Protein AF-A0A7W1PBA9-F1 (afdb_monomer_lite)

Secondary structure (DSSP, 8-state):
--HHHHHHHHHHHHHHHHHHTT-B--TTTTT-BB-SSPEEHHHHHHHH-TTTGGG--GGGG--EEEEEEE-TTS-EEEEEEEE-TTSEEEEEEE-SS-EEEEEEEEES--HHHHHHHHHHHHHTTTGGGT----SSPPSEEEE----HHHHHHHHHHHHHHHTTHHHHHHHHHHHT-PPP--STTHHHHHHHHHHHHHHT-

pLDDT: mean 90.2, std 9.42, range [50.62, 97.88]

Structure (mmCIF, N/CA/C/O backbone):
data_AF-A0A7W1PBA9-F1
#
_entry.id   AF-A0A7W1PBA9-F1
#
loop_
_atom_site.group_PDB
_atom_site.id
_atom_site.type_symbol
_atom_site.label_atom_id
_atom_site.label_alt_id
_atom_site.label_comp_id
_atom_site.label_asym_id
_atom_site.label_entity_id
_atom_site.label_seq_id
_atom_site.pdbx_PDB_ins_code
_atom_site.Cartn_x
_atom_site.Cartn_y
_atom_site.Cartn_z
_atom_site.occupancy
_atom_site.B_iso_or_equiv
_atom_site.auth_seq_id
_atom_site.auth_comp_id
_atom_site.auth_asym_id
_atom_site.auth_atom_id
_atom_site.pdbx_PDB_model_num
ATOM 1 N N . MET A 1 1 ? 11.275 -21.180 -14.148 1.00 68.50 1 MET A N 1
ATOM 2 C CA . MET A 1 1 ? 11.106 -19.950 -14.963 1.00 68.50 1 MET A CA 1
ATOM 3 C C . MET A 1 1 ? 12.024 -19.998 -16.186 1.00 68.50 1 MET A C 1
ATOM 5 O O . MET A 1 1 ? 13.230 -20.186 -16.003 1.00 68.50 1 MET A O 1
ATOM 9 N N . SER A 1 2 ? 11.469 -19.872 -17.399 1.00 88.31 2 SER A N 1
ATOM 10 C CA . SER A 1 2 ? 12.215 -19.897 -18.673 1.00 88.31 2 SER A CA 1
ATOM 11 C C . SER A 1 2 ? 13.080 -18.643 -18.865 1.00 88.31 2 SER A C 1
ATOM 13 O O . SER A 1 2 ? 12.880 -17.640 -18.180 1.00 88.31 2 SER A O 1
ATOM 15 N N . PHE A 1 3 ? 14.041 -18.688 -19.793 1.00 88.69 3 PHE A N 1
ATOM 16 C CA . PHE A 1 3 ? 14.873 -17.525 -20.133 1.00 88.69 3 PHE A CA 1
ATOM 17 C C . PHE A 1 3 ? 14.028 -16.347 -20.643 1.00 88.69 3 PHE A C 1
ATOM 19 O O . PHE A 1 3 ? 14.169 -15.236 -20.140 1.00 88.69 3 PHE A O 1
ATOM 26 N N . ALA A 1 4 ? 13.081 -16.614 -21.548 1.00 88.00 4 ALA A N 1
ATOM 27 C CA . ALA A 1 4 ? 12.163 -15.603 -22.071 1.00 88.00 4 ALA A CA 1
ATOM 28 C C . ALA A 1 4 ? 11.330 -14.940 -20.959 1.00 88.00 4 ALA A C 1
ATOM 30 O O . ALA A 1 4 ? 11.230 -13.718 -20.913 1.00 88.00 4 ALA A O 1
ATOM 31 N N . ALA A 1 5 ? 10.817 -15.723 -20.000 1.00 89.44 5 ALA A N 1
ATOM 32 C CA . ALA A 1 5 ? 10.070 -15.184 -18.862 1.00 89.44 5 ALA A CA 1
ATOM 33 C C . ALA A 1 5 ? 10.944 -14.304 -17.948 1.00 89.44 5 ALA A C 1
ATOM 35 O O . ALA A 1 5 ? 10.501 -13.248 -17.500 1.00 89.44 5 ALA A O 1
ATOM 36 N N . ARG A 1 6 ? 12.207 -14.692 -17.708 1.00 91.69 6 ARG A N 1
ATOM 37 C CA . ARG A 1 6 ? 13.160 -13.862 -16.946 1.00 91.69 6 ARG A CA 1
ATOM 38 C C . ARG A 1 6 ? 13.471 -12.553 -17.667 1.00 91.69 6 ARG A C 1
ATOM 40 O O . ARG A 1 6 ? 13.519 -11.509 -17.026 1.00 91.69 6 ARG A O 1
ATOM 47 N N . GLN A 1 7 ? 13.665 -12.601 -18.984 1.00 93.69 7 GLN A N 1
ATOM 48 C CA . GLN A 1 7 ? 13.949 -11.416 -19.791 1.00 93.69 7 GLN A CA 1
ATOM 49 C C . GLN A 1 7 ? 12.749 -10.462 -19.838 1.00 93.69 7 GLN A C 1
ATOM 51 O O . GLN A 1 7 ? 12.928 -9.257 -19.679 1.00 93.69 7 GLN A O 1
ATOM 56 N N . ALA A 1 8 ? 11.532 -10.992 -19.992 1.00 95.12 8 ALA A N 1
ATOM 57 C CA . ALA A 1 8 ? 10.299 -10.212 -19.926 1.00 95.12 8 ALA A CA 1
ATOM 58 C C . ALA A 1 8 ? 10.156 -9.512 -18.567 1.00 95.12 8 ALA A C 1
ATOM 60 O O . ALA A 1 8 ? 9.986 -8.295 -18.513 1.00 95.12 8 ALA A O 1
ATOM 61 N N . ARG A 1 9 ? 10.343 -10.261 -17.471 1.00 96.00 9 ARG A N 1
ATOM 62 C CA . ARG A 1 9 ? 10.337 -9.715 -16.108 1.00 96.00 9 ARG A CA 1
ATOM 63 C C . ARG A 1 9 ? 11.347 -8.578 -15.948 1.00 96.00 9 ARG A C 1
ATOM 65 O O . ARG A 1 9 ? 10.993 -7.513 -15.453 1.00 96.00 9 ARG A O 1
ATOM 72 N N . LEU A 1 10 ? 12.590 -8.791 -16.385 1.00 95.81 10 LEU A N 1
ATOM 73 C CA . LEU A 1 10 ? 13.649 -7.791 -16.265 1.00 95.81 10 LEU A CA 1
ATOM 74 C C . LEU A 1 10 ? 13.306 -6.508 -17.030 1.00 95.81 10 LEU A C 1
ATOM 76 O O . LEU A 1 10 ? 13.484 -5.428 -16.482 1.00 95.81 10 LEU A O 1
ATOM 80 N N . ARG A 1 11 ? 12.758 -6.611 -18.248 1.00 97.31 11 ARG A N 1
ATOM 81 C CA . ARG A 1 11 ? 12.325 -5.444 -19.038 1.00 97.31 11 ARG A CA 1
ATOM 82 C C . ARG A 1 11 ? 11.272 -4.614 -18.306 1.00 97.31 11 ARG A C 1
ATOM 84 O O . ARG A 1 11 ? 11.429 -3.400 -18.218 1.00 97.31 11 ARG A O 1
ATOM 91 N N . VAL A 1 12 ? 10.246 -5.264 -17.753 1.00 97.62 12 VAL A N 1
ATOM 92 C CA . VAL A 1 12 ? 9.194 -4.585 -16.977 1.00 97.62 12 VAL A CA 1
ATOM 93 C C . VAL A 1 12 ? 9.792 -3.888 -15.754 1.00 97.62 12 VAL A C 1
ATOM 95 O O . VAL A 1 12 ? 9.533 -2.710 -15.526 1.00 97.62 12 VAL A O 1
ATOM 98 N N . MET A 1 13 ? 10.657 -4.575 -15.002 1.00 97.00 13 MET A N 1
ATOM 99 C CA . MET A 1 13 ? 11.297 -4.004 -13.812 1.00 97.00 13 MET A CA 1
ATOM 100 C C . MET A 1 13 ? 12.245 -2.843 -14.151 1.00 97.00 13 MET A C 1
ATOM 102 O O . MET A 1 13 ? 12.271 -1.845 -13.438 1.00 97.00 13 MET A O 1
ATOM 106 N N . THR A 1 14 ? 13.004 -2.928 -15.246 1.00 96.56 14 THR A N 1
ATOM 107 C CA . THR A 1 14 ? 13.863 -1.828 -15.711 1.00 96.56 14 THR A CA 1
ATOM 108 C C . THR A 1 14 ? 13.039 -0.609 -16.119 1.00 96.56 14 THR A C 1
ATOM 110 O O . THR A 1 14 ? 13.418 0.516 -15.787 1.00 96.56 14 THR A O 1
ATOM 113 N N . LEU A 1 15 ? 11.898 -0.809 -16.787 1.00 97.62 15 LEU A N 1
ATOM 114 C CA . LEU A 1 15 ? 11.000 0.294 -17.113 1.00 97.62 15 LEU A CA 1
ATOM 115 C C . LEU A 1 15 ? 10.423 0.921 -15.837 1.00 97.62 15 LEU A C 1
ATOM 117 O O . LEU A 1 15 ? 10.536 2.134 -15.660 1.00 97.62 15 LEU A O 1
ATOM 121 N N . ALA A 1 16 ? 9.901 0.109 -14.914 1.00 97.25 16 ALA A N 1
ATOM 122 C CA . ALA A 1 16 ? 9.397 0.571 -13.619 1.00 97.25 16 ALA A CA 1
ATOM 123 C C . ALA A 1 16 ? 10.452 1.377 -12.841 1.00 97.25 16 ALA A C 1
ATOM 125 O O . ALA A 1 16 ? 10.138 2.420 -12.272 1.00 97.25 16 ALA A O 1
ATOM 126 N N . GLU A 1 17 ? 11.722 0.966 -12.882 1.00 95.56 17 GLU A N 1
ATOM 127 C CA . GLU A 1 17 ? 12.820 1.716 -12.266 1.00 95.56 17 GLU A CA 1
ATOM 128 C C . GLU A 1 17 ? 12.998 3.117 -12.868 1.00 95.56 17 GLU A C 1
ATOM 130 O O . GLU A 1 17 ? 13.243 4.084 -12.143 1.00 95.56 17 GLU A O 1
ATOM 135 N N . SER A 1 18 ? 12.856 3.257 -14.187 1.00 95.81 18 SER A N 1
ATOM 136 C CA . SER A 1 18 ? 12.967 4.561 -14.850 1.00 95.81 18 SER A CA 1
ATOM 137 C C . SER A 1 18 ? 11.843 5.526 -14.441 1.00 95.81 18 SER A C 1
ATOM 139 O O . SER A 1 18 ? 12.060 6.737 -14.344 1.00 95.81 18 SER A O 1
ATOM 141 N N . TYR A 1 19 ? 10.648 5.002 -14.147 1.00 96.31 19 TYR A N 1
ATOM 142 C CA . TYR A 1 19 ? 9.546 5.767 -13.561 1.00 96.31 19 TYR A CA 1
ATOM 143 C C . TYR A 1 19 ? 9.811 6.100 -12.093 1.00 96.31 19 TYR A C 1
ATOM 145 O O . TYR A 1 19 ? 9.726 7.268 -11.722 1.00 96.31 19 TYR A O 1
ATOM 153 N N . ALA A 1 20 ? 10.223 5.123 -11.285 1.00 94.56 20 ALA A N 1
ATOM 154 C CA . ALA A 1 20 ? 10.460 5.305 -9.853 1.00 94.56 20 ALA A CA 1
ATOM 155 C C . ALA A 1 20 ? 11.507 6.386 -9.539 1.00 94.56 20 ALA A C 1
ATOM 157 O O . ALA A 1 20 ? 11.380 7.131 -8.572 1.00 94.56 20 ALA A O 1
ATOM 158 N N . ARG A 1 21 ? 12.518 6.553 -10.401 1.00 91.25 21 ARG A N 1
ATOM 159 C CA . ARG A 1 21 ? 13.521 7.629 -10.277 1.00 91.25 21 ARG A CA 1
ATOM 160 C C . ARG A 1 21 ? 12.946 9.042 -10.415 1.00 91.25 21 ARG A C 1
ATOM 162 O O . ARG A 1 21 ? 13.611 9.993 -10.014 1.00 91.25 21 ARG A O 1
ATOM 169 N N . ARG A 1 22 ? 11.751 9.183 -10.991 1.00 93.56 22 ARG A N 1
ATOM 170 C CA . ARG A 1 22 ? 11.037 10.459 -11.154 1.00 93.56 22 ARG A CA 1
ATOM 171 C C . ARG A 1 22 ? 10.062 10.741 -10.011 1.00 93.56 22 ARG A C 1
ATOM 173 O O . ARG A 1 22 ? 9.473 11.817 -9.998 1.00 93.56 22 ARG A O 1
ATOM 180 N N . PHE A 1 23 ? 9.880 9.804 -9.079 1.00 95.44 23 PHE A N 1
ATOM 181 C CA . PHE A 1 23 ? 9.002 10.006 -7.931 1.00 95.44 23 PHE A CA 1
ATOM 182 C C . PHE A 1 23 ? 9.548 11.133 -7.048 1.00 95.44 23 PHE A C 1
ATOM 184 O O . PHE A 1 23 ? 10.756 11.215 -6.778 1.00 95.44 23 PHE A O 1
ATOM 191 N N . GLY A 1 24 ? 8.643 12.010 -6.624 1.00 90.94 24 GLY A N 1
ATOM 192 C CA . GLY A 1 24 ? 8.942 13.132 -5.745 1.00 90.94 24 GLY A CA 1
ATOM 193 C C . GLY A 1 24 ? 8.859 12.717 -4.282 1.00 90.94 24 GLY A C 1
ATOM 194 O O . GLY A 1 24 ? 8.334 11.663 -3.961 1.00 90.94 24 GLY A O 1
ATOM 195 N N . SER A 1 25 ? 9.387 13.541 -3.391 1.00 87.50 25 SER A N 1
ATOM 196 C CA . SER A 1 25 ? 9.132 13.444 -1.954 1.00 87.50 25 SER A CA 1
ATOM 197 C C . SER A 1 25 ? 8.985 14.857 -1.428 1.00 87.50 25 SER A C 1
ATOM 199 O O . SER A 1 25 ? 9.660 15.761 -1.928 1.00 87.50 25 SER A O 1
ATOM 201 N N . ASP A 1 26 ? 8.154 15.024 -0.412 1.00 88.12 26 ASP A N 1
ATOM 202 C CA . ASP A 1 26 ? 8.092 16.240 0.391 1.00 88.12 26 ASP A CA 1
ATOM 203 C C . ASP A 1 26 ? 8.429 15.927 1.858 1.00 88.12 26 ASP A C 1
ATOM 205 O O . ASP A 1 26 ? 8.880 14.821 2.177 1.00 88.12 26 ASP A O 1
ATOM 209 N N . GLU A 1 27 ? 8.258 16.916 2.735 1.00 86.44 27 GLU A N 1
ATOM 210 C CA . GLU A 1 27 ? 8.526 16.798 4.173 1.00 86.44 27 GLU A CA 1
ATOM 211 C C . GLU A 1 27 ? 7.644 15.747 4.867 1.00 86.44 27 GLU A C 1
ATOM 213 O O . GLU A 1 27 ? 8.068 15.169 5.864 1.00 86.44 27 GLU A O 1
ATOM 218 N N . ASN A 1 28 ? 6.459 15.452 4.327 1.00 86.69 28 ASN A N 1
ATOM 219 C CA . ASN A 1 28 ? 5.492 14.521 4.906 1.00 86.69 28 ASN A CA 1
ATOM 220 C C . ASN A 1 28 ? 5.684 13.081 4.428 1.00 86.69 28 ASN A C 1
ATOM 222 O O . ASN A 1 28 ? 5.125 12.171 5.032 1.00 86.69 28 ASN A O 1
ATOM 226 N N . THR A 1 29 ? 6.427 12.854 3.341 1.00 88.25 29 THR A N 1
ATOM 227 C CA . THR A 1 29 ? 6.675 11.499 2.823 1.00 88.25 29 THR A CA 1
ATOM 228 C C . THR A 1 29 ? 8.125 11.058 2.954 1.00 88.25 29 THR A C 1
ATOM 230 O O . THR A 1 29 ? 8.398 9.871 2.817 1.00 88.25 29 THR A O 1
ATOM 233 N N . TRP A 1 30 ? 9.072 11.960 3.218 1.00 87.12 30 TRP A N 1
ATOM 234 C CA . TRP A 1 30 ? 10.497 11.621 3.234 1.00 87.12 30 TRP A CA 1
ATOM 235 C C . TRP A 1 30 ? 10.839 10.494 4.232 1.00 87.12 30 TRP A C 1
ATOM 237 O O . TRP A 1 30 ? 10.400 10.544 5.379 1.00 87.12 30 TRP A O 1
ATOM 247 N N . PRO A 1 31 ? 11.691 9.509 3.863 1.00 90.94 31 PRO A N 1
ATOM 248 C CA . PRO A 1 31 ? 12.367 9.293 2.573 1.00 90.94 31 PRO A CA 1
ATOM 249 C C . PRO A 1 31 ? 11.577 8.511 1.506 1.00 90.94 31 PRO A C 1
ATOM 251 O O . PRO A 1 31 ? 12.153 8.152 0.473 1.00 90.94 31 PRO A O 1
ATOM 254 N N . ILE A 1 32 ? 10.293 8.224 1.726 1.00 94.31 32 ILE A N 1
ATOM 255 C CA . ILE A 1 32 ? 9.417 7.601 0.729 1.00 94.31 32 ILE A CA 1
ATOM 256 C C . ILE A 1 32 ? 9.147 8.589 -0.407 1.00 94.31 32 ILE A C 1
ATOM 258 O O . ILE A 1 32 ? 8.785 9.748 -0.197 1.00 94.31 32 ILE A O 1
ATOM 262 N N . ARG A 1 33 ? 9.318 8.111 -1.641 1.00 95.12 33 ARG A N 1
ATOM 263 C CA . ARG A 1 33 ? 9.042 8.891 -2.847 1.00 95.12 33 ARG A CA 1
ATOM 264 C C . ARG A 1 33 ? 7.769 8.403 -3.511 1.00 95.12 33 ARG A C 1
ATOM 266 O O . ARG A 1 33 ? 7.648 7.210 -3.778 1.00 95.12 33 ARG A O 1
ATOM 273 N N . VAL A 1 34 ? 6.882 9.322 -3.847 1.00 95.94 34 VAL A N 1
ATOM 274 C CA . VAL A 1 34 ? 5.549 9.062 -4.387 1.00 95.94 34 VAL A CA 1
ATOM 275 C C . VAL A 1 34 ? 5.462 9.636 -5.814 1.00 95.94 34 VAL A C 1
ATOM 277 O O . VAL A 1 34 ? 6.005 10.717 -6.084 1.00 95.94 34 VAL A O 1
ATOM 280 N N . PRO A 1 35 ? 4.866 8.922 -6.786 1.00 95.81 35 PRO A N 1
ATOM 281 C CA . PRO A 1 35 ? 4.494 9.524 -8.059 1.00 95.81 35 PRO A CA 1
ATOM 282 C C . PRO A 1 35 ? 3.394 10.577 -7.859 1.00 95.81 35 PRO A C 1
ATOM 284 O O . PRO A 1 35 ? 2.718 10.610 -6.841 1.00 95.81 35 PRO A O 1
ATOM 287 N N . ARG A 1 36 ? 3.173 11.436 -8.858 1.00 91.94 36 ARG A N 1
ATOM 288 C CA . ARG A 1 36 ? 2.051 12.389 -8.812 1.00 91.94 36 ARG A CA 1
ATOM 289 C C . ARG A 1 36 ? 0.688 11.683 -8.766 1.00 91.94 36 ARG A C 1
ATOM 291 O O . ARG A 1 36 ? -0.229 12.183 -8.134 1.00 91.94 36 ARG A O 1
ATOM 298 N N . GLU A 1 37 ? 0.586 10.554 -9.460 1.00 93.25 37 GLU A N 1
ATOM 299 C CA . GLU A 1 37 ? -0.574 9.663 -9.493 1.00 93.25 37 GLU A CA 1
ATOM 300 C C . GLU A 1 37 ? -0.067 8.211 -9.459 1.00 93.25 37 GLU A C 1
ATOM 302 O O . GLU A 1 37 ? 1.008 7.950 -10.021 1.00 93.25 37 GLU A O 1
ATOM 307 N N . PRO A 1 38 ? -0.795 7.266 -8.832 1.00 95.62 38 PRO A N 1
ATOM 308 C CA . PRO A 1 38 ? -0.434 5.850 -8.848 1.00 95.62 38 PRO A CA 1
ATOM 309 C C . PRO A 1 38 ? -0.199 5.330 -10.269 1.00 95.62 38 PRO A C 1
ATOM 311 O O . PRO A 1 38 ? -0.964 5.618 -11.188 1.00 95.62 38 PRO A O 1
ATOM 314 N N . LEU A 1 39 ? 0.863 4.547 -10.468 1.00 96.38 39 LEU A N 1
ATOM 315 C CA . LEU A 1 39 ? 1.196 4.029 -11.799 1.00 96.38 39 LEU A CA 1
ATOM 316 C C . LEU A 1 39 ? 0.630 2.627 -12.011 1.00 96.38 39 LEU A C 1
ATOM 318 O O . LEU A 1 39 ? 1.044 1.702 -11.319 1.00 96.38 39 LEU A O 1
ATOM 322 N N . SER A 1 40 ? -0.213 2.437 -13.026 1.00 96.38 40 SER A N 1
ATOM 323 C CA . SER A 1 40 ? -0.690 1.103 -13.421 1.00 96.38 40 SER A CA 1
ATOM 324 C C . SER A 1 40 ? 0.466 0.201 -13.882 1.00 96.38 40 SER A C 1
ATOM 326 O O . SER A 1 40 ? 1.201 0.518 -14.828 1.00 96.38 40 SER A O 1
ATOM 328 N N . LEU A 1 41 ? 0.608 -0.966 -13.248 1.00 96.44 41 LEU A N 1
ATOM 329 C CA . LEU A 1 41 ? 1.566 -1.990 -13.664 1.00 96.44 41 LEU A CA 1
ATOM 330 C C . LEU A 1 41 ? 1.161 -2.625 -14.991 1.00 96.44 41 LEU A C 1
ATOM 332 O O . LEU A 1 41 ? 2.031 -2.919 -15.806 1.00 96.44 41 LEU A O 1
ATOM 336 N N . GLU A 1 42 ? -0.131 -2.790 -15.260 1.00 95.88 42 GLU A N 1
ATOM 337 C CA . GLU A 1 42 ? -0.635 -3.294 -16.538 1.00 95.88 42 GLU A CA 1
ATOM 338 C C . GLU A 1 42 ? -0.274 -2.344 -17.688 1.00 95.88 42 GLU A C 1
ATOM 340 O O . GLU A 1 42 ? 0.039 -2.793 -18.795 1.00 95.88 42 GLU A O 1
ATOM 345 N N . HIS A 1 43 ? -0.280 -1.027 -17.449 1.00 95.75 43 HIS A N 1
ATOM 346 C CA . HIS A 1 43 ? 0.235 -0.051 -18.412 1.00 95.75 43 HIS A CA 1
ATOM 347 C C . HIS A 1 43 ? 1.738 -0.238 -18.643 1.00 95.75 43 HIS A C 1
ATOM 349 O O . HIS A 1 43 ? 2.171 -0.337 -19.791 1.00 95.75 43 HIS A O 1
ATOM 355 N N . LEU A 1 44 ? 2.531 -0.351 -17.574 1.00 96.19 44 LEU A N 1
ATOM 356 C CA . LEU A 1 44 ? 3.979 -0.560 -17.683 1.00 96.19 44 LEU A CA 1
ATOM 357 C C . LEU A 1 44 ? 4.331 -1.876 -18.384 1.00 96.19 44 LEU A C 1
ATOM 359 O O . LEU A 1 44 ? 5.283 -1.924 -19.159 1.00 96.19 44 LEU A O 1
ATOM 363 N N . VAL A 1 45 ? 3.561 -2.941 -18.163 1.00 97.38 45 VAL A N 1
ATOM 364 C CA . VAL A 1 45 ? 3.733 -4.219 -18.864 1.00 97.38 45 VAL A CA 1
ATOM 365 C C . VAL A 1 45 ? 3.444 -4.065 -20.356 1.00 97.38 45 VAL A C 1
ATOM 367 O O . VAL A 1 45 ? 4.231 -4.550 -21.167 1.00 97.38 45 VAL A O 1
ATOM 370 N N . ARG A 1 46 ? 2.373 -3.354 -20.734 1.00 97.12 46 ARG A N 1
ATOM 371 C CA . ARG A 1 46 ? 2.062 -3.051 -22.143 1.00 97.12 46 ARG A CA 1
ATOM 372 C C . ARG A 1 46 ? 3.163 -2.239 -22.819 1.00 97.12 46 ARG A C 1
ATOM 374 O O . ARG A 1 46 ? 3.540 -2.559 -23.942 1.00 97.12 46 ARG A O 1
ATOM 381 N N . GLU A 1 47 ? 3.704 -1.235 -22.134 1.00 97.44 47 GLU A N 1
ATOM 382 C CA . GLU A 1 47 ? 4.802 -0.409 -22.649 1.00 97.44 47 GLU A CA 1
ATOM 383 C C . GLU A 1 47 ? 6.104 -1.221 -22.778 1.00 97.44 47 GLU A C 1
ATOM 385 O O . GLU A 1 47 ? 6.781 -1.178 -23.806 1.00 97.44 47 GLU A O 1
ATOM 390 N N . ALA A 1 48 ? 6.443 -2.020 -21.763 1.00 97.00 48 ALA A N 1
ATOM 391 C CA . ALA A 1 48 ? 7.669 -2.810 -21.753 1.00 97.00 48 ALA A CA 1
ATOM 392 C C . ALA A 1 48 ? 7.631 -3.999 -22.723 1.00 97.00 48 ALA A C 1
ATOM 394 O O . ALA A 1 48 ? 8.688 -4.381 -23.238 1.00 97.00 48 ALA A O 1
ATOM 395 N N . LEU A 1 49 ? 6.455 -4.597 -22.954 1.00 96.81 49 LEU A N 1
ATOM 396 C CA . LEU A 1 49 ? 6.242 -5.823 -23.735 1.00 96.81 49 LEU A CA 1
ATOM 397 C C . LEU A 1 49 ? 5.098 -5.661 -24.765 1.00 96.81 49 LEU A C 1
ATOM 399 O O . LEU A 1 49 ? 4.084 -6.352 -24.653 1.00 96.81 49 LEU A O 1
ATOM 403 N N . PRO A 1 50 ? 5.245 -4.817 -25.806 1.00 93.12 50 PRO A N 1
ATOM 404 C CA . PRO A 1 50 ? 4.136 -4.484 -26.710 1.00 93.12 50 PRO A CA 1
ATOM 405 C C . PRO A 1 50 ? 3.437 -5.700 -27.338 1.00 93.12 50 PRO A C 1
ATOM 407 O O . PRO A 1 50 ? 2.212 -5.732 -27.424 1.00 93.12 50 PRO A O 1
ATOM 410 N N . GLU A 1 51 ? 4.201 -6.730 -27.707 1.00 92.69 51 GLU A N 1
ATOM 411 C CA . GLU A 1 51 ? 3.701 -7.910 -28.428 1.00 92.69 51 GLU A CA 1
ATOM 412 C C . GLU A 1 51 ? 3.241 -9.064 -27.514 1.00 92.69 51 GLU A C 1
ATOM 414 O O . GLU A 1 51 ? 2.434 -9.887 -27.934 1.00 92.69 51 GLU A O 1
ATOM 419 N N . ASP A 1 52 ? 3.709 -9.118 -26.260 1.00 90.75 52 ASP A N 1
ATOM 420 C CA . ASP A 1 52 ? 3.536 -10.279 -25.363 1.00 90.75 52 ASP A CA 1
ATOM 421 C C . ASP A 1 52 ? 2.859 -9.941 -24.019 1.00 90.75 52 ASP A C 1
ATOM 423 O O . ASP A 1 52 ? 2.713 -10.814 -23.159 1.00 90.75 52 ASP A O 1
ATOM 427 N N . HIS A 1 53 ? 2.435 -8.691 -23.810 1.00 90.94 53 HIS A N 1
ATOM 428 C CA . HIS A 1 53 ? 1.883 -8.214 -22.535 1.00 90.94 53 HIS A CA 1
ATOM 429 C C . HIS A 1 53 ? 0.726 -9.070 -21.995 1.00 90.94 53 HIS A C 1
ATOM 431 O O . HIS A 1 53 ? 0.645 -9.287 -20.791 1.00 90.94 53 HIS A O 1
ATOM 437 N N . SER A 1 54 ? -0.135 -9.608 -22.865 1.00 90.38 54 SER A N 1
ATOM 438 C CA . SER A 1 54 ? -1.298 -10.422 -22.475 1.00 90.38 54 SER A CA 1
ATOM 439 C C . SER A 1 54 ? -0.935 -11.764 -21.832 1.00 90.38 54 SER A C 1
ATOM 441 O O . SER A 1 54 ? -1.774 -12.389 -21.189 1.00 90.38 54 SER A O 1
ATOM 443 N N . ARG A 1 55 ? 0.310 -12.223 -21.999 1.00 91.25 55 ARG A N 1
ATOM 444 C CA . ARG A 1 55 ? 0.831 -13.463 -21.403 1.00 91.25 55 ARG A CA 1
ATOM 445 C C . ARG A 1 55 ? 1.624 -13.215 -20.126 1.00 91.25 55 ARG A C 1
ATOM 447 O O . ARG A 1 55 ? 2.055 -14.173 -19.484 1.00 91.25 55 ARG A O 1
ATOM 454 N N . PHE A 1 56 ? 1.884 -11.955 -19.794 1.00 94.62 56 PHE A N 1
ATOM 455 C CA . PHE A 1 56 ? 2.682 -11.598 -18.638 1.00 94.62 56 PHE A CA 1
ATOM 456 C C . PHE A 1 56 ? 1.785 -11.449 -17.409 1.00 94.62 56 PHE A C 1
ATOM 458 O O . PHE A 1 56 ? 0.951 -10.553 -17.339 1.00 94.62 56 PHE A O 1
ATOM 465 N N . ASP A 1 57 ? 1.987 -12.316 -16.421 1.00 92.25 57 ASP A N 1
ATOM 466 C CA . ASP A 1 57 ? 1.320 -12.199 -15.128 1.00 92.25 57 ASP A CA 1
ATOM 467 C C . ASP A 1 57 ? 2.004 -11.121 -14.271 1.00 92.25 57 ASP A C 1
ATOM 469 O O . ASP A 1 57 ? 3.134 -11.308 -13.805 1.00 92.25 57 ASP A O 1
ATOM 473 N N . VAL A 1 58 ? 1.313 -10.000 -14.045 1.00 92.50 58 VAL A N 1
ATOM 474 C CA . VAL A 1 58 ? 1.775 -8.895 -13.187 1.00 92.50 58 VAL A CA 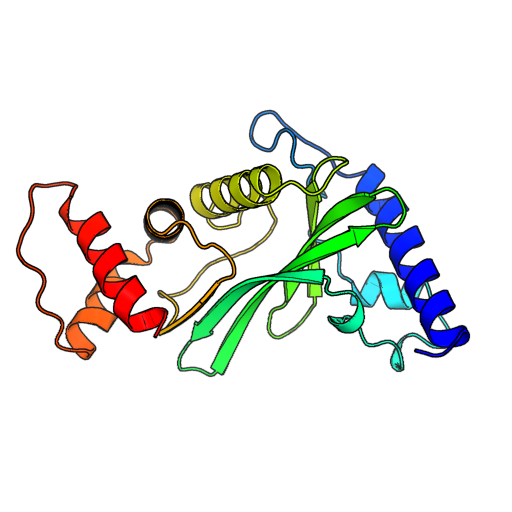1
ATOM 475 C C . VAL A 1 58 ? 2.051 -9.379 -11.767 1.00 92.50 58 VAL A C 1
ATOM 477 O O . VAL A 1 58 ? 3.067 -8.995 -11.185 1.00 92.50 58 VAL A O 1
ATOM 480 N N . ARG A 1 59 ? 1.224 -10.282 -11.222 1.00 90.81 59 ARG A N 1
ATOM 481 C CA . ARG A 1 59 ? 1.390 -10.798 -9.854 1.00 90.81 59 ARG A CA 1
ATOM 482 C C . ARG A 1 59 ? 2.675 -11.593 -9.695 1.00 90.81 59 ARG A C 1
ATOM 484 O O . ARG A 1 59 ? 3.202 -11.679 -8.589 1.00 90.81 59 ARG A O 1
ATOM 491 N N . SER A 1 60 ? 3.248 -12.094 -10.790 1.00 92.75 60 SER A N 1
ATOM 492 C CA . SER A 1 60 ? 4.569 -12.710 -10.743 1.00 92.75 60 SER A CA 1
ATOM 493 C C . SER A 1 60 ? 5.636 -11.738 -10.230 1.00 92.75 60 SER A C 1
ATOM 495 O O . SER A 1 60 ? 6.603 -12.193 -9.622 1.00 92.75 60 SER A O 1
ATOM 497 N N . LEU A 1 61 ? 5.488 -10.418 -10.429 1.00 95.06 61 LEU A N 1
ATOM 498 C CA . LEU A 1 61 ? 6.421 -9.386 -9.952 1.00 95.06 61 LEU A CA 1
ATOM 499 C C . LEU A 1 61 ? 6.475 -9.271 -8.427 1.00 95.06 61 LEU A C 1
ATOM 501 O O . LEU A 1 61 ? 7.492 -8.803 -7.908 1.00 95.06 61 LEU A O 1
ATOM 505 N N . ARG A 1 62 ? 5.437 -9.742 -7.730 1.00 94.88 62 ARG A N 1
ATOM 506 C CA . ARG A 1 62 ? 5.296 -9.658 -6.278 1.00 94.88 62 ARG A CA 1
ATOM 507 C C . ARG A 1 62 ? 6.482 -10.284 -5.550 1.00 94.88 62 ARG A C 1
ATOM 509 O O . ARG A 1 62 ? 6.913 -11.394 -5.860 1.00 94.88 62 ARG A O 1
ATOM 516 N N . GLY A 1 63 ? 7.011 -9.536 -4.588 1.00 92.12 63 GLY A N 1
ATOM 517 C CA . GLY A 1 63 ? 7.982 -9.994 -3.603 1.00 92.12 63 GLY A CA 1
ATOM 518 C C . GLY A 1 63 ? 7.271 -10.426 -2.324 1.00 92.12 63 GLY A C 1
ATOM 519 O O . GLY A 1 63 ? 6.851 -11.574 -2.212 1.00 92.12 63 GLY A O 1
ATOM 520 N N . ARG A 1 64 ? 7.134 -9.500 -1.367 1.00 91.50 64 ARG A N 1
ATOM 521 C CA . ARG A 1 64 ? 6.498 -9.737 -0.059 1.00 91.50 64 ARG A CA 1
ATOM 522 C C . ARG A 1 64 ? 5.153 -9.021 0.018 1.00 91.50 64 ARG A C 1
ATOM 524 O O . ARG A 1 64 ? 5.101 -7.818 -0.230 1.00 91.50 64 ARG A O 1
ATOM 531 N N . THR A 1 65 ? 4.103 -9.738 0.405 1.00 94.75 65 THR A N 1
ATOM 532 C CA . THR A 1 65 ? 2.812 -9.151 0.798 1.00 94.75 65 THR A CA 1
ATOM 533 C C . THR A 1 65 ? 2.940 -8.550 2.194 1.00 94.75 65 THR A C 1
ATOM 535 O O . THR A 1 65 ? 3.452 -9.210 3.094 1.00 94.75 65 THR A O 1
ATOM 538 N N . LEU A 1 66 ? 2.525 -7.296 2.361 1.00 94.38 66 LEU A N 1
ATOM 539 C CA . LEU A 1 66 ? 2.530 -6.592 3.644 1.00 94.38 66 LEU A CA 1
ATOM 540 C C . LEU A 1 66 ? 1.177 -6.721 4.336 1.00 94.38 66 LEU A C 1
ATOM 542 O O . LEU A 1 66 ? 1.132 -7.107 5.500 1.00 94.38 66 LEU A O 1
ATOM 546 N N . LEU A 1 67 ? 0.099 -6.436 3.604 1.00 95.50 67 LEU A N 1
ATOM 547 C CA . LEU A 1 67 ? -1.277 -6.477 4.088 1.00 95.50 67 LEU A CA 1
ATOM 548 C C . LEU A 1 67 ? -2.182 -7.061 3.008 1.00 95.50 67 LEU A C 1
ATOM 550 O O . LEU A 1 67 ? -1.996 -6.808 1.821 1.00 95.50 67 LEU A O 1
ATOM 554 N N . ASN A 1 68 ? -3.186 -7.813 3.421 1.00 96.06 68 ASN A N 1
ATOM 555 C CA . ASN A 1 68 ? -4.295 -8.223 2.583 1.00 96.06 68 ASN A CA 1
ATOM 556 C C . ASN A 1 68 ? -5.575 -8.090 3.398 1.00 96.06 68 ASN A C 1
ATOM 558 O O . ASN A 1 68 ? -5.650 -8.597 4.517 1.00 96.06 68 ASN A O 1
ATOM 562 N N . PHE A 1 69 ? -6.539 -7.378 2.833 1.00 95.19 69 PHE A N 1
ATOM 563 C CA . PHE A 1 69 ? -7.843 -7.107 3.410 1.00 95.19 69 PHE A CA 1
ATOM 564 C C . PHE A 1 69 ? -8.902 -7.816 2.582 1.00 95.19 69 PHE A C 1
ATOM 566 O O . PHE A 1 69 ? -8.838 -7.797 1.350 1.00 95.19 69 PHE A O 1
ATOM 573 N N . ALA A 1 70 ? -9.880 -8.399 3.264 1.00 94.31 70 ALA A N 1
ATOM 574 C CA . ALA A 1 70 ? -11.085 -8.927 2.652 1.00 94.31 70 ALA A CA 1
ATOM 575 C C . ALA A 1 70 ? -12.325 -8.395 3.380 1.00 94.31 70 ALA A C 1
ATOM 577 O O . ALA A 1 70 ? -12.308 -8.184 4.595 1.00 94.31 70 ALA A O 1
ATOM 578 N N . TRP A 1 71 ? -13.397 -8.187 2.618 1.00 92.62 71 TRP A N 1
ATOM 579 C CA . TRP A 1 71 ? -14.713 -7.770 3.103 1.00 92.62 71 TRP A CA 1
ATOM 580 C C . TRP A 1 71 ? -15.783 -8.772 2.646 1.00 92.62 71 TRP A C 1
ATOM 582 O O . TRP A 1 71 ? -15.659 -9.380 1.583 1.00 92.62 71 TRP A O 1
ATOM 592 N N . ASP A 1 72 ? -16.886 -8.887 3.391 1.00 84.12 72 ASP A N 1
ATOM 593 C CA . ASP A 1 72 ? -17.940 -9.898 3.165 1.00 84.12 72 ASP A CA 1
ATOM 594 C C . ASP A 1 72 ? -18.600 -9.852 1.777 1.00 84.12 72 ASP A C 1
ATOM 596 O O . ASP A 1 72 ? -19.101 -10.862 1.284 1.00 84.12 72 ASP A O 1
ATOM 600 N N . ALA A 1 73 ? -18.578 -8.696 1.111 1.00 80.81 73 ALA A N 1
ATOM 601 C CA . ALA A 1 73 ? -19.089 -8.535 -0.252 1.00 80.81 73 ALA A CA 1
ATOM 602 C C . ALA A 1 73 ? -18.133 -9.077 -1.340 1.00 80.81 73 ALA A C 1
ATOM 604 O O . ALA A 1 73 ? -18.362 -8.842 -2.527 1.00 80.81 73 ALA A O 1
ATOM 605 N N . GLY A 1 74 ? -17.056 -9.773 -0.954 1.00 81.38 74 GLY A N 1
ATOM 606 C CA . GLY A 1 74 ? -16.034 -10.304 -1.861 1.00 81.38 74 GLY A CA 1
ATOM 607 C C . GLY A 1 74 ? -15.017 -9.262 -2.329 1.00 81.38 74 GLY A C 1
ATOM 608 O O . GLY A 1 74 ? -14.240 -9.535 -3.241 1.00 81.38 74 GLY A O 1
ATOM 609 N N . GLY A 1 75 ? -15.025 -8.069 -1.727 1.00 89.62 75 GLY A N 1
ATOM 610 C CA . GLY A 1 75 ? -13.979 -7.078 -1.945 1.00 89.62 75 GLY A CA 1
ATOM 611 C C . GLY A 1 75 ? -12.666 -7.577 -1.356 1.00 89.62 75 GLY A C 1
ATOM 612 O O . GLY A 1 75 ? -12.646 -8.063 -0.226 1.00 89.62 75 GLY A O 1
ATOM 613 N N . GLU A 1 76 ? -11.579 -7.440 -2.108 1.00 92.88 76 GLU A N 1
ATOM 614 C CA . GLU A 1 76 ? -10.226 -7.723 -1.640 1.00 92.88 76 GLU A CA 1
ATOM 615 C C . GLU A 1 76 ? -9.296 -6.577 -2.027 1.00 92.88 76 GLU A C 1
ATOM 617 O O . GLU A 1 76 ? -9.400 -6.004 -3.116 1.00 92.88 76 GLU A O 1
ATOM 622 N N . TRP A 1 77 ? -8.362 -6.269 -1.136 1.00 94.81 77 TRP A N 1
ATOM 623 C CA . TRP A 1 77 ? -7.274 -5.339 -1.396 1.00 94.81 77 TRP A CA 1
ATOM 624 C C . TRP A 1 77 ? -5.973 -5.921 -0.857 1.00 94.81 77 TRP A C 1
ATOM 626 O O . TRP A 1 77 ? -5.931 -6.487 0.235 1.00 94.81 77 TRP A O 1
ATOM 636 N N . GLU A 1 78 ? -4.895 -5.823 -1.622 1.00 96.06 78 GLU A N 1
ATOM 637 C CA . GLU A 1 78 ? -3.581 -6.326 -1.232 1.00 96.06 78 GLU A CA 1
ATOM 638 C C . GLU A 1 78 ? -2.535 -5.225 -1.359 1.00 96.06 78 GLU A C 1
ATOM 640 O O . GLU A 1 78 ? -2.399 -4.628 -2.419 1.00 96.06 78 GLU A O 1
ATOM 645 N N . LEU A 1 79 ? -1.734 -5.036 -0.312 1.00 97.19 79 LEU A N 1
ATOM 646 C CA . LEU A 1 79 ? -0.506 -4.255 -0.321 1.00 97.19 79 LEU A CA 1
ATOM 647 C C . LEU A 1 79 ? 0.694 -5.188 -0.342 1.00 97.19 79 LEU A C 1
ATOM 649 O O . LEU A 1 79 ? 0.845 -6.061 0.517 1.00 97.19 79 LEU A O 1
ATOM 653 N N . TRP A 1 80 ? 1.610 -4.963 -1.268 1.00 96.38 80 TRP A N 1
ATOM 654 C CA . TRP A 1 80 ? 2.803 -5.780 -1.410 1.00 96.38 80 TRP A CA 1
ATOM 655 C C . TRP A 1 80 ? 3.980 -4.965 -1.939 1.00 96.38 80 TRP A C 1
ATOM 657 O O . TRP A 1 80 ? 3.862 -3.806 -2.326 1.00 96.38 80 TRP A O 1
ATOM 667 N N . THR A 1 81 ? 5.160 -5.572 -1.922 1.00 95.25 81 THR A N 1
ATOM 668 C CA . THR A 1 81 ? 6.400 -4.931 -2.359 1.00 95.25 81 THR A CA 1
ATOM 669 C C . THR A 1 81 ? 7.075 -5.715 -3.472 1.00 95.25 81 THR A C 1
ATOM 671 O O . THR A 1 81 ? 7.019 -6.948 -3.505 1.00 95.25 81 THR A O 1
ATOM 674 N N . MET A 1 82 ? 7.775 -5.015 -4.364 1.00 94.38 82 MET A N 1
ATOM 675 C CA . MET A 1 82 ? 8.794 -5.621 -5.226 1.00 94.38 82 MET A CA 1
ATOM 676 C C . MET A 1 82 ? 10.126 -4.900 -5.106 1.00 94.38 82 MET A C 1
ATOM 678 O O . MET A 1 82 ? 10.190 -3.684 -4.952 1.00 94.38 82 MET A O 1
ATOM 682 N N . THR A 1 83 ? 11.211 -5.660 -5.223 1.00 92.81 83 THR A N 1
ATOM 683 C CA . THR A 1 83 ? 12.569 -5.117 -5.258 1.00 92.81 83 THR A CA 1
ATOM 684 C C . THR A 1 83 ? 13.065 -5.074 -6.693 1.00 92.81 83 THR A C 1
ATOM 686 O O . THR A 1 83 ? 13.108 -6.098 -7.373 1.00 92.81 83 THR A O 1
ATOM 689 N N . LEU A 1 84 ? 13.447 -3.888 -7.152 1.00 93.81 84 LEU A N 1
ATOM 690 C CA . LEU A 1 84 ? 14.014 -3.650 -8.473 1.00 93.81 84 LEU A CA 1
ATOM 691 C C . LEU A 1 84 ? 15.472 -4.133 -8.564 1.00 93.81 84 LEU A C 1
ATOM 693 O O . LEU A 1 84 ? 16.128 -4.279 -7.532 1.00 93.81 84 LEU A O 1
ATOM 697 N N . PRO A 1 85 ? 16.029 -4.337 -9.776 1.00 91.19 85 PRO A N 1
ATOM 698 C CA . PRO A 1 85 ? 17.412 -4.791 -9.948 1.00 91.19 85 PRO A CA 1
ATOM 699 C C . PRO A 1 85 ? 18.455 -3.885 -9.278 1.00 91.19 85 PRO A C 1
ATOM 701 O O . PRO A 1 85 ? 19.495 -4.363 -8.837 1.00 91.19 85 PRO A O 1
ATOM 704 N N . SER A 1 86 ? 18.170 -2.586 -9.162 1.00 90.75 86 SER A N 1
ATOM 705 C CA . SER A 1 86 ? 19.003 -1.618 -8.433 1.00 90.75 86 SER A CA 1
ATOM 706 C C . SER A 1 86 ? 18.944 -1.724 -6.904 1.00 90.75 86 SER A C 1
ATOM 708 O O . SER A 1 86 ? 19.658 -0.988 -6.219 1.00 90.75 86 SER A O 1
ATOM 710 N N . GLY A 1 87 ? 18.085 -2.586 -6.358 1.00 90.12 87 GLY A N 1
ATOM 711 C CA . GLY A 1 87 ? 17.800 -2.688 -4.928 1.00 90.12 87 GLY A CA 1
ATOM 712 C C . GLY A 1 87 ? 16.777 -1.671 -4.411 1.00 90.12 87 GLY A C 1
ATOM 713 O O . GLY A 1 87 ? 16.542 -1.631 -3.206 1.00 90.12 87 GLY A O 1
ATOM 714 N N . LEU A 1 88 ? 16.178 -0.852 -5.287 1.00 91.56 88 LEU A N 1
ATOM 715 C CA . LEU A 1 88 ? 15.067 0.036 -4.929 1.00 91.56 88 LEU A CA 1
ATOM 716 C C . LEU A 1 88 ? 13.811 -0.795 -4.624 1.00 91.56 88 LEU A C 1
ATOM 718 O O . LEU A 1 88 ? 13.475 -1.701 -5.389 1.00 91.56 88 LEU A O 1
ATOM 722 N N . LYS A 1 89 ? 13.110 -0.485 -3.532 1.00 93.88 89 LYS A N 1
ATOM 723 C CA . LYS A 1 89 ? 11.833 -1.124 -3.183 1.00 93.88 89 LYS A CA 1
ATOM 724 C C . LYS A 1 89 ? 10.680 -0.305 -3.758 1.00 93.88 89 LYS A C 1
ATOM 726 O O . LYS A 1 89 ? 10.685 0.917 -3.636 1.00 93.88 89 LYS A O 1
ATOM 731 N N . LEU A 1 90 ? 9.703 -0.969 -4.362 1.00 96.56 90 LEU A N 1
ATOM 732 C CA . LEU A 1 90 ? 8.429 -0.377 -4.761 1.00 96.56 90 LEU A CA 1
ATOM 733 C C . LEU A 1 90 ? 7.312 -0.931 -3.890 1.00 96.56 90 LEU A C 1
ATOM 735 O O . LEU A 1 90 ? 7.269 -2.139 -3.658 1.00 96.56 90 LEU A O 1
ATOM 739 N N . PHE A 1 91 ? 6.435 -0.038 -3.444 1.00 97.19 91 PHE A N 1
ATOM 740 C CA . PHE A 1 91 ? 5.181 -0.372 -2.784 1.00 97.19 91 PHE A CA 1
ATOM 741 C C . PHE A 1 91 ? 4.088 -0.399 -3.837 1.00 97.19 91 PHE A C 1
ATOM 743 O O . PHE A 1 91 ? 3.952 0.547 -4.619 1.00 97.19 91 PHE A O 1
ATOM 750 N N . CYS A 1 92 ? 3.347 -1.494 -3.873 1.00 97.62 92 CYS A N 1
ATOM 751 C CA . CYS A 1 92 ? 2.311 -1.741 -4.851 1.00 97.62 92 CYS A CA 1
ATOM 752 C C . CYS A 1 92 ? 1.031 -2.165 -4.149 1.00 97.62 92 CYS A C 1
ATOM 754 O O . CYS A 1 92 ? 1.096 -2.864 -3.137 1.00 97.62 92 CYS A O 1
ATOM 756 N N . ASP A 1 93 ? -0.111 -1.796 -4.713 1.00 97.12 93 ASP A N 1
ATOM 757 C CA . ASP A 1 93 ? -1.383 -2.387 -4.329 1.00 97.12 93 ASP A CA 1
ATOM 758 C C . ASP A 1 93 ? -2.072 -3.110 -5.481 1.00 97.12 93 ASP A C 1
ATOM 760 O O . ASP A 1 93 ? -1.712 -2.957 -6.651 1.00 97.12 93 ASP A O 1
ATOM 764 N N . ALA A 1 94 ? -3.030 -3.956 -5.125 1.00 95.44 94 ALA A N 1
ATOM 765 C CA . ALA A 1 94 ? -3.949 -4.605 -6.042 1.00 95.44 94 ALA A CA 1
ATOM 766 C C . ALA A 1 94 ? -5.357 -4.571 -5.443 1.00 95.44 94 ALA A C 1
ATOM 768 O O . ALA A 1 94 ? -5.565 -5.061 -4.332 1.00 95.44 94 ALA A O 1
ATOM 769 N N . GLY A 1 95 ? -6.305 -4.009 -6.190 1.00 89.69 95 GLY A N 1
ATOM 770 C CA . GLY A 1 95 ? -7.741 -4.111 -5.918 1.00 89.69 95 GLY A CA 1
ATOM 771 C C . GLY A 1 95 ? -8.437 -5.012 -6.942 1.00 89.69 95 GLY A C 1
ATOM 772 O O . GLY A 1 95 ? -7.809 -5.883 -7.546 1.00 89.69 95 GLY A O 1
ATOM 773 N N . ALA A 1 96 ? -9.732 -4.777 -7.169 1.00 83.25 96 ALA A N 1
ATOM 774 C CA . ALA A 1 96 ? -10.515 -5.519 -8.160 1.00 83.25 96 ALA A CA 1
ATOM 775 C C . ALA A 1 96 ? -10.117 -5.204 -9.616 1.00 83.25 96 ALA A C 1
ATOM 777 O O . ALA A 1 96 ? -10.139 -6.098 -10.461 1.00 83.25 96 ALA A O 1
ATOM 778 N N . ASP A 1 97 ? -9.746 -3.951 -9.896 1.00 85.06 97 ASP A N 1
ATOM 779 C CA . ASP A 1 97 ? -9.639 -3.447 -11.271 1.00 85.06 97 ASP A CA 1
ATOM 780 C C . ASP A 1 97 ? -8.205 -3.389 -11.804 1.00 85.06 97 ASP A C 1
ATOM 782 O O . ASP A 1 97 ? -7.963 -3.676 -12.979 1.00 85.06 97 ASP A O 1
ATOM 786 N N . GLU A 1 98 ? -7.243 -3.008 -10.963 1.00 91.50 98 GLU A N 1
ATOM 787 C CA . GLU A 1 98 ? -5.866 -2.789 -11.400 1.00 91.50 98 GLU A CA 1
ATOM 788 C C . GLU A 1 98 ? -4.834 -3.007 -10.294 1.00 91.50 98 GLU A C 1
ATOM 790 O O . GLU A 1 98 ? -5.138 -3.006 -9.095 1.00 91.50 98 GLU A O 1
ATOM 795 N N . THR A 1 99 ? -3.586 -3.171 -10.733 1.00 96.38 99 THR A N 1
ATOM 796 C CA . THR A 1 99 ? -2.414 -3.252 -9.871 1.00 96.38 99 THR A CA 1
ATOM 797 C C . THR A 1 99 ? -1.572 -1.994 -10.046 1.00 96.38 99 THR A C 1
ATOM 799 O O . THR A 1 99 ? -1.176 -1.661 -11.166 1.00 96.38 99 THR A O 1
ATOM 802 N N . ARG A 1 100 ? -1.237 -1.293 -8.961 1.00 97.44 100 ARG A N 1
ATOM 803 C CA . ARG A 1 100 ? -0.604 0.033 -9.049 1.00 97.44 100 ARG A CA 1
ATOM 804 C C . ARG A 1 100 ? 0.698 0.095 -8.274 1.00 97.44 100 ARG A C 1
ATOM 806 O O . ARG A 1 100 ? 0.865 -0.568 -7.259 1.00 97.44 100 ARG A O 1
ATOM 813 N N . ILE A 1 101 ? 1.636 0.917 -8.740 1.00 97.88 101 ILE A N 1
ATOM 814 C CA . ILE A 1 101 ? 2.800 1.358 -7.967 1.00 97.88 101 ILE A CA 1
ATOM 815 C C . ILE A 1 101 ? 2.409 2.639 -7.239 1.00 97.88 101 ILE A C 1
ATOM 817 O O . ILE A 1 101 ? 2.089 3.646 -7.871 1.00 97.88 101 ILE A O 1
ATOM 821 N N . LEU A 1 102 ? 2.504 2.588 -5.917 1.00 97.75 102 LEU A N 1
ATOM 822 C CA . LEU A 1 102 ? 2.116 3.657 -5.005 1.00 97.75 102 LEU A CA 1
ATOM 823 C C . LEU A 1 102 ? 3.295 4.529 -4.601 1.00 97.75 102 LEU A C 1
ATOM 825 O O . LEU A 1 102 ? 3.154 5.732 -4.436 1.00 97.75 102 LEU A O 1
ATOM 829 N N . ALA A 1 103 ? 4.461 3.921 -4.398 1.00 97.19 103 ALA A N 1
ATOM 830 C CA . ALA A 1 103 ? 5.636 4.625 -3.911 1.00 97.19 103 ALA A CA 1
ATOM 831 C C . ALA A 1 103 ? 6.921 3.831 -4.154 1.00 97.19 103 ALA A C 1
ATOM 833 O O . ALA A 1 103 ? 6.905 2.654 -4.523 1.00 97.19 103 ALA A O 1
ATOM 834 N N . SER A 1 104 ? 8.053 4.477 -3.888 1.00 95.56 104 SER A N 1
ATOM 835 C CA . SER A 1 104 ? 9.362 3.843 -3.791 1.00 95.56 104 SER A CA 1
ATOM 836 C C . SER A 1 104 ? 10.044 4.181 -2.467 1.00 95.56 104 SER A C 1
ATOM 838 O O . SER A 1 104 ? 9.958 5.309 -1.982 1.00 95.56 104 SER A O 1
ATOM 840 N N . GLY A 1 105 ? 10.731 3.194 -1.898 1.00 89.94 105 GLY A N 1
ATOM 841 C CA . GLY A 1 105 ? 11.544 3.308 -0.689 1.00 89.94 105 GLY A CA 1
ATOM 842 C C . GLY A 1 105 ? 13.025 3.073 -0.987 1.00 89.94 105 GLY A C 1
ATOM 843 O O . GLY A 1 105 ? 13.364 2.495 -2.021 1.00 89.94 105 GLY A O 1
ATOM 844 N N . GLY A 1 106 ? 13.901 3.553 -0.096 1.00 73.38 106 GLY A N 1
ATOM 845 C CA . GLY A 1 106 ? 15.355 3.635 -0.283 1.00 73.38 106 GLY A CA 1
ATOM 846 C C . GLY A 1 106 ? 16.071 2.335 -0.689 1.00 73.38 106 GLY A C 1
ATOM 847 O O . GLY A 1 106 ? 15.513 1.239 -0.692 1.00 73.38 106 GLY A O 1
ATOM 848 N N . ARG A 1 107 ? 17.355 2.467 -1.056 1.00 62.91 107 ARG A N 1
ATOM 849 C CA . ARG A 1 107 ? 18.221 1.310 -1.330 1.00 62.91 107 ARG A CA 1
ATOM 850 C C . ARG A 1 107 ? 18.460 0.565 -0.020 1.00 62.91 107 ARG A C 1
ATOM 852 O O . ARG A 1 107 ? 18.842 1.198 0.955 1.00 62.91 107 ARG A O 1
ATOM 859 N N . HIS A 1 108 ? 18.292 -0.755 -0.065 1.00 55.19 108 HIS A N 1
ATOM 860 C CA . HIS A 1 108 ? 18.255 -1.690 1.067 1.00 55.19 108 HIS A CA 1
ATOM 861 C C . HIS A 1 108 ? 16.860 -1.782 1.690 1.00 55.19 108 HIS A C 1
ATOM 863 O O . HIS A 1 108 ? 16.448 -0.961 2.498 1.00 55.19 108 HIS A O 1
ATOM 869 N N . ALA A 1 109 ? 16.139 -2.821 1.270 1.00 54.56 109 ALA A N 1
ATOM 870 C CA . ALA A 1 109 ? 14.868 -3.249 1.824 1.00 54.56 109 ALA A CA 1
ATOM 871 C C . ALA A 1 109 ? 15.029 -3.651 3.302 1.00 54.56 109 ALA A C 1
ATOM 873 O O . ALA A 1 109 ? 15.143 -4.836 3.598 1.00 54.56 109 ALA A O 1
ATOM 874 N N . SER A 1 110 ? 15.072 -2.682 4.216 1.00 66.69 110 SER A N 1
ATOM 875 C CA . SER A 1 110 ? 14.877 -2.949 5.640 1.00 66.69 110 SER A CA 1
ATOM 876 C C . SER A 1 110 ? 13.386 -2.975 5.965 1.00 66.69 110 SER A C 1
ATOM 878 O O . SER A 1 110 ? 12.570 -2.371 5.252 1.00 66.69 110 SER A O 1
ATOM 880 N N . ASP A 1 111 ? 13.044 -3.670 7.048 1.00 75.75 111 ASP A N 1
ATOM 881 C CA . ASP A 1 111 ? 11.702 -3.643 7.630 1.00 75.75 111 ASP A CA 1
ATOM 882 C C . ASP A 1 111 ? 11.321 -2.221 8.098 1.00 75.75 111 ASP A C 1
ATOM 884 O O . ASP A 1 111 ? 10.147 -1.862 8.070 1.00 75.75 111 ASP A O 1
ATOM 888 N N . ASP A 1 112 ? 12.296 -1.350 8.399 1.00 85.75 112 ASP A N 1
ATOM 889 C CA . ASP A 1 112 ? 12.040 0.049 8.786 1.00 85.75 112 ASP A CA 1
ATOM 890 C C . ASP A 1 112 ? 11.340 0.850 7.683 1.00 85.75 112 ASP A C 1
ATOM 892 O O . ASP A 1 112 ? 10.495 1.700 7.960 1.00 85.75 112 ASP A O 1
ATOM 896 N N . THR A 1 113 ? 11.670 0.578 6.415 1.00 89.44 113 THR A N 1
ATOM 897 C CA . THR A 1 113 ? 11.021 1.263 5.285 1.00 89.44 113 THR A CA 1
ATOM 898 C C . THR A 1 113 ? 9.575 0.794 5.123 1.00 89.44 113 THR A C 1
ATOM 900 O O . THR A 1 113 ? 8.716 1.596 4.764 1.00 89.44 113 THR A O 1
ATOM 903 N N . ASP A 1 114 ? 9.296 -0.484 5.408 1.00 91.75 114 ASP A N 1
ATOM 904 C CA . ASP A 1 114 ? 7.931 -1.025 5.377 1.00 91.75 114 ASP A CA 1
ATOM 905 C C . ASP A 1 114 ? 7.105 -0.442 6.526 1.00 91.75 114 ASP A C 1
ATOM 907 O O . ASP A 1 114 ? 5.989 0.022 6.301 1.00 91.75 114 ASP A O 1
ATOM 911 N N . ARG A 1 115 ? 7.681 -0.371 7.735 1.00 91.94 115 ARG A N 1
ATOM 912 C CA . ARG A 1 115 ? 7.059 0.273 8.899 1.00 91.94 115 ARG A CA 1
ATOM 913 C C . ARG A 1 115 ? 6.730 1.735 8.623 1.00 91.94 115 ARG A C 1
ATOM 915 O O . ARG A 1 115 ? 5.589 2.131 8.826 1.00 91.94 115 ARG A O 1
ATOM 922 N N . LEU A 1 116 ? 7.685 2.507 8.104 1.00 92.75 116 LEU A N 1
ATOM 923 C CA . LEU A 1 116 ? 7.448 3.909 7.765 1.00 92.75 116 LEU A CA 1
ATOM 924 C C . LEU A 1 116 ? 6.338 4.065 6.720 1.00 92.75 116 LEU A C 1
ATOM 926 O O . LEU A 1 116 ? 5.455 4.899 6.896 1.00 92.75 116 LEU A O 1
ATOM 930 N N . PHE A 1 117 ? 6.361 3.271 5.645 1.00 94.94 117 PHE A N 1
ATOM 931 C CA . PHE A 1 117 ? 5.309 3.324 4.629 1.00 94.94 117 PHE A CA 1
ATOM 932 C C . PHE A 1 117 ? 3.928 3.051 5.237 1.00 94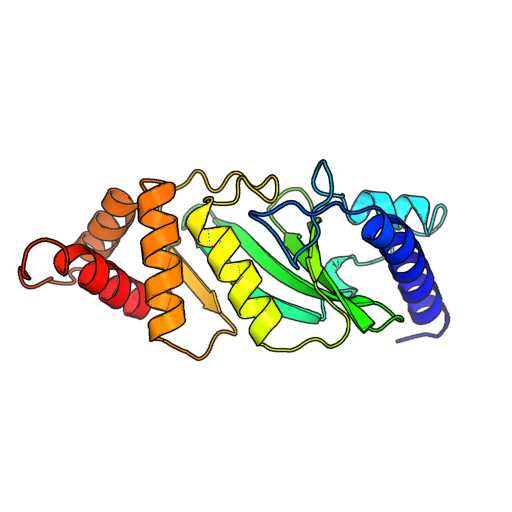.94 117 PHE A C 1
ATOM 934 O O . PHE A 1 117 ? 2.993 3.803 4.979 1.00 94.94 117 PHE A O 1
ATOM 941 N N . LEU A 1 118 ? 3.809 2.014 6.073 1.00 95.56 118 LEU A N 1
ATOM 942 C CA . LEU A 1 118 ? 2.557 1.669 6.747 1.00 95.56 118 LEU A CA 1
ATOM 943 C C . LEU A 1 118 ? 2.080 2.780 7.690 1.00 95.56 118 LEU A C 1
ATOM 945 O O . LEU A 1 118 ? 0.897 3.104 7.679 1.00 95.56 118 LEU A O 1
ATOM 949 N N . THR A 1 119 ? 2.980 3.409 8.449 1.00 95.00 119 THR A N 1
ATOM 950 C CA . THR A 1 119 ? 2.637 4.567 9.289 1.00 95.00 119 THR A CA 1
ATOM 951 C C . THR A 1 119 ? 2.067 5.708 8.447 1.00 95.00 119 THR A C 1
ATOM 953 O O . THR A 1 119 ? 0.963 6.173 8.714 1.00 95.00 119 THR A O 1
ATOM 956 N N . LEU A 1 120 ? 2.759 6.103 7.374 1.00 95.44 120 LEU A N 1
ATOM 957 C CA . LEU A 1 120 ? 2.294 7.173 6.486 1.00 95.44 120 LEU A CA 1
ATOM 958 C C . LEU A 1 120 ? 0.965 6.827 5.800 1.00 95.44 120 LEU A C 1
ATOM 960 O O . LEU A 1 120 ? 0.152 7.718 5.544 1.00 95.44 120 LEU A O 1
ATOM 964 N N . LEU A 1 121 ? 0.754 5.547 5.479 1.00 95.94 121 LEU A N 1
ATOM 965 C CA . LEU A 1 121 ? -0.481 5.050 4.879 1.00 95.94 121 LEU A CA 1
ATOM 966 C C . LEU A 1 121 ? -1.654 5.213 5.848 1.00 95.94 121 LEU A C 1
ATOM 968 O O . LEU A 1 121 ? -2.676 5.770 5.455 1.00 95.94 121 LEU A O 1
ATOM 972 N N . ALA A 1 122 ? -1.488 4.778 7.098 1.00 95.12 122 ALA A N 1
ATOM 973 C CA . ALA A 1 122 ? -2.514 4.886 8.130 1.00 95.12 122 ALA A CA 1
ATOM 974 C C . ALA A 1 122 ? -2.849 6.345 8.463 1.00 95.12 122 ALA A C 1
ATOM 976 O O . ALA A 1 122 ? -4.014 6.728 8.417 1.00 95.12 122 ALA A O 1
ATOM 977 N N . GLU A 1 123 ? -1.835 7.179 8.708 1.00 94.19 123 GLU A N 1
ATOM 978 C CA . GLU A 1 123 ? -2.008 8.597 9.063 1.00 94.19 123 GLU A CA 1
ATOM 979 C C . GLU A 1 123 ? -2.715 9.425 7.986 1.00 94.19 123 GLU A C 1
ATOM 981 O O . GLU A 1 123 ? -3.310 10.457 8.287 1.00 94.19 123 GLU A O 1
ATOM 986 N N . SER A 1 124 ? -2.609 9.015 6.722 1.00 93.50 124 SER A N 1
ATOM 987 C CA . SER A 1 124 ? -3.239 9.716 5.601 1.00 93.50 124 SER A CA 1
ATOM 988 C C . SER A 1 124 ? -4.513 9.050 5.098 1.00 93.50 124 SER A C 1
ATOM 990 O O . SER A 1 124 ? -5.095 9.531 4.130 1.00 93.50 124 SER A O 1
ATOM 992 N N . GLY A 1 125 ? -4.917 7.912 5.672 1.00 92.44 125 GLY A N 1
ATOM 993 C CA . GLY A 1 125 ? -6.006 7.105 5.119 1.00 92.44 125 GLY A CA 1
ATOM 994 C C . GLY A 1 125 ? -5.781 6.706 3.653 1.00 92.44 125 GLY A C 1
ATOM 995 O O . GLY A 1 125 ? -6.743 6.502 2.920 1.00 92.44 125 GLY A O 1
ATOM 996 N N . GLY A 1 126 ? -4.523 6.639 3.199 1.00 93.56 126 GLY A N 1
ATOM 997 C CA . GLY A 1 126 ? -4.169 6.371 1.803 1.00 93.56 126 GLY A CA 1
ATOM 998 C C . GLY A 1 126 ? -4.020 7.589 0.888 1.00 93.56 126 GLY A C 1
ATOM 999 O O . GLY A 1 126 ? -3.426 7.447 -0.186 1.00 93.56 126 GLY A O 1
ATOM 1000 N N . GLU A 1 127 ? -4.457 8.783 1.301 1.00 93.31 127 GLU A N 1
ATOM 1001 C CA . GLU A 1 127 ? -4.507 9.975 0.439 1.00 93.31 127 GLU A CA 1
ATOM 1002 C C . GLU A 1 127 ? -3.130 10.333 -0.137 1.00 93.31 127 GLU A C 1
ATOM 1004 O O . GLU A 1 127 ? -2.995 10.581 -1.338 1.00 93.31 127 GLU A O 1
ATOM 1009 N N . ARG A 1 128 ? -2.075 10.257 0.689 1.00 93.38 128 ARG A N 1
ATOM 1010 C CA . ARG A 1 128 ? -0.688 10.550 0.275 1.00 93.38 128 ARG A CA 1
ATOM 1011 C C . ARG A 1 128 ? -0.193 9.653 -0.859 1.00 93.38 128 ARG A C 1
ATOM 1013 O O . ARG A 1 128 ? 0.790 9.998 -1.501 1.00 93.38 128 ARG A O 1
ATOM 1020 N N . PHE A 1 129 ? -0.844 8.517 -1.095 1.00 95.00 129 PHE A N 1
ATOM 1021 C CA . PHE A 1 129 ? -0.473 7.529 -2.104 1.00 95.00 129 PHE A CA 1
ATOM 1022 C C . PHE A 1 129 ? -1.529 7.382 -3.202 1.00 95.00 129 PHE A C 1
ATOM 1024 O O . PHE A 1 129 ? -1.447 6.439 -3.985 1.00 95.00 129 PHE A O 1
ATOM 1031 N N . GLY A 1 130 ? -2.519 8.281 -3.264 1.00 92.06 130 GLY A N 1
ATOM 1032 C CA . GLY A 1 130 ? -3.614 8.207 -4.232 1.00 92.06 130 GLY A CA 1
ATOM 1033 C C . GLY A 1 130 ? -4.533 6.999 -4.025 1.00 92.06 130 GLY A C 1
ATOM 1034 O O . GLY A 1 130 ? -5.109 6.498 -4.991 1.00 92.06 130 GLY A O 1
ATOM 1035 N N . ILE A 1 131 ? -4.640 6.503 -2.789 1.00 90.81 131 ILE A N 1
ATOM 1036 C CA . ILE A 1 131 ? -5.564 5.428 -2.426 1.00 90.81 131 ILE A CA 1
ATOM 1037 C C . ILE A 1 131 ? -6.753 6.037 -1.696 1.00 90.81 131 ILE A C 1
ATOM 1039 O O . ILE A 1 131 ? -6.585 6.751 -0.712 1.00 90.81 131 ILE A O 1
ATOM 1043 N N . GLU A 1 132 ? -7.954 5.708 -2.152 1.00 82.38 132 GLU A N 1
ATOM 1044 C CA . GLU A 1 132 ? -9.182 5.999 -1.427 1.00 82.38 132 GLU A CA 1
ATOM 1045 C C . GLU A 1 132 ? -9.536 4.782 -0.564 1.00 82.38 132 GLU A C 1
ATOM 1047 O O . GLU A 1 132 ? -10.059 3.787 -1.061 1.00 82.38 132 GLU A O 1
ATOM 1052 N N . MET A 1 133 ? -9.227 4.837 0.734 1.00 78.56 133 MET A N 1
ATOM 1053 C CA . MET A 1 133 ? -9.602 3.789 1.698 1.00 78.56 133 MET A CA 1
ATOM 1054 C C . MET A 1 133 ? -11.029 3.978 2.233 1.00 78.56 133 MET A C 1
ATOM 1056 O O . MET A 1 133 ? -11.313 3.686 3.394 1.00 78.56 133 MET A O 1
ATOM 1060 N N . SER A 1 134 ? -11.944 4.495 1.409 1.00 69.06 134 SER A N 1
ATOM 1061 C CA . SER A 1 134 ? -13.344 4.656 1.798 1.00 69.06 134 SER A CA 1
ATOM 1062 C C . SER A 1 134 ? -13.995 3.279 1.958 1.00 69.06 134 SER A C 1
ATOM 1064 O O . SER A 1 134 ? -14.117 2.526 0.991 1.00 69.06 134 SER A O 1
ATOM 1066 N N . GLY A 1 135 ? -14.418 2.934 3.171 1.00 73.94 135 GLY A N 1
ATOM 1067 C CA . GLY A 1 135 ? -15.045 1.648 3.458 1.00 73.94 135 GLY A CA 1
ATOM 1068 C C . GLY A 1 135 ? -15.185 1.386 4.954 1.00 73.94 135 GLY A C 1
ATOM 1069 O O . GLY A 1 135 ? -14.626 2.099 5.783 1.00 73.94 135 GLY A O 1
ATOM 1070 N N . GLY A 1 136 ? -15.959 0.358 5.304 1.00 88.31 136 GLY A N 1
ATOM 1071 C CA . GLY A 1 136 ? -15.956 -0.183 6.662 1.00 88.31 136 GLY A CA 1
ATOM 1072 C C . GLY A 1 136 ? -14.665 -0.954 6.955 1.00 88.31 136 GLY A C 1
ATOM 1073 O O . GLY A 1 136 ? -13.862 -1.222 6.058 1.00 88.31 136 GLY A O 1
ATOM 1074 N N . ALA A 1 137 ? -14.487 -1.361 8.208 1.00 92.88 137 ALA A N 1
ATOM 1075 C CA . ALA A 1 137 ? -13.375 -2.220 8.599 1.00 92.88 137 ALA A CA 1
ATOM 1076 C C . ALA A 1 137 ? -13.408 -3.547 7.805 1.00 92.88 137 ALA A C 1
ATOM 1078 O O . ALA A 1 137 ? -14.498 -4.085 7.583 1.00 92.88 137 ALA A O 1
ATOM 1079 N N . PRO A 1 138 ? -12.260 -4.088 7.359 1.00 94.12 138 PRO A N 1
ATOM 1080 C CA . PRO A 1 138 ? -12.226 -5.409 6.738 1.00 94.12 138 PRO A CA 1
ATOM 1081 C C . PRO A 1 138 ? -12.681 -6.485 7.724 1.00 94.12 138 PRO A C 1
ATOM 1083 O O . PRO A 1 138 ? -12.493 -6.349 8.931 1.00 94.12 138 PRO A O 1
ATOM 1086 N N . THR A 1 139 ? -13.288 -7.553 7.212 1.00 94.25 139 THR A N 1
ATOM 1087 C CA . THR A 1 139 ? -13.737 -8.684 8.038 1.00 94.25 139 THR A CA 1
ATOM 1088 C C . THR A 1 139 ? -12.655 -9.740 8.212 1.00 94.25 139 THR A C 1
ATOM 1090 O O . THR A 1 139 ? -12.691 -10.485 9.186 1.00 94.25 139 THR A O 1
ATOM 1093 N N . ALA A 1 140 ? -11.657 -9.765 7.322 1.00 95.00 140 ALA A N 1
ATOM 1094 C CA . ALA A 1 140 ? -10.467 -10.590 7.476 1.00 95.00 140 ALA A CA 1
ATOM 1095 C C . ALA A 1 140 ? -9.194 -9.852 7.047 1.00 95.00 140 ALA A C 1
ATOM 1097 O O . ALA A 1 14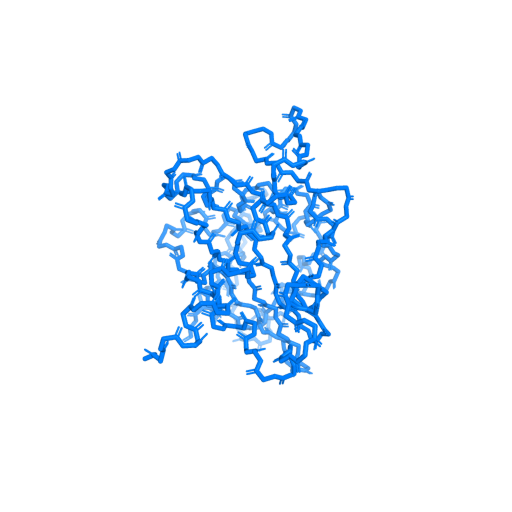0 ? -9.187 -9.086 6.076 1.00 95.00 140 ALA A O 1
ATOM 1098 N N . ILE A 1 141 ? -8.101 -10.118 7.763 1.00 95.12 141 ILE A N 1
ATOM 1099 C CA . ILE A 1 141 ? -6.783 -9.532 7.527 1.00 95.12 141 ILE A CA 1
ATOM 1100 C C . ILE A 1 141 ? -5.726 -10.623 7.492 1.00 95.12 141 ILE A C 1
ATOM 1102 O O . ILE A 1 141 ? -5.634 -11.465 8.379 1.00 95.12 141 ILE A O 1
ATOM 1106 N N . ARG A 1 142 ? -4.837 -10.540 6.504 1.00 95.50 142 ARG A N 1
ATOM 1107 C CA . ARG A 1 142 ? -3.551 -11.241 6.528 1.00 95.50 142 ARG A CA 1
ATOM 1108 C C . ARG A 1 142 ? -2.432 -10.222 6.478 1.00 95.50 142 ARG A C 1
ATOM 1110 O O . ARG A 1 142 ? -2.474 -9.282 5.690 1.00 95.50 142 ARG A O 1
ATOM 1117 N N . THR A 1 143 ? -1.417 -10.411 7.308 1.00 94.25 143 THR A N 1
ATOM 1118 C CA . THR A 1 143 ? -0.315 -9.460 7.439 1.00 94.25 143 THR A CA 1
ATOM 1119 C C . THR A 1 143 ? 1.007 -10.182 7.624 1.00 94.25 143 THR A C 1
ATOM 1121 O O . THR A 1 143 ? 1.065 -11.245 8.238 1.00 94.25 143 THR A O 1
ATOM 1124 N N . ALA A 1 144 ? 2.070 -9.603 7.073 1.00 89.56 144 ALA A N 1
ATOM 1125 C CA . ALA A 1 144 ? 3.439 -10.036 7.338 1.00 89.56 144 ALA A CA 1
ATOM 1126 C C . ALA A 1 144 ? 4.119 -9.195 8.433 1.00 89.56 144 ALA A C 1
ATOM 1128 O O . ALA A 1 144 ? 5.330 -9.325 8.621 1.00 89.56 144 ALA A O 1
ATOM 1129 N N . VAL A 1 145 ? 3.383 -8.296 9.094 1.00 89.44 145 VAL A N 1
ATOM 1130 C CA . VAL A 1 145 ? 3.855 -7.515 10.243 1.00 89.44 145 VAL A CA 1
ATOM 1131 C C . VAL A 1 145 ? 3.701 -8.369 11.499 1.00 89.44 145 VAL A C 1
ATOM 1133 O O . VAL A 1 145 ? 2.592 -8.757 11.848 1.00 89.44 145 VAL A O 1
ATOM 1136 N N . GLU A 1 146 ? 4.815 -8.675 12.162 1.00 88.69 146 GLU A N 1
ATOM 1137 C CA . GLU A 1 146 ? 4.835 -9.530 13.361 1.00 88.69 146 GLU A CA 1
ATOM 1138 C C . GLU A 1 146 ? 4.633 -8.732 14.660 1.00 88.69 146 GLU A C 1
ATOM 1140 O O . GLU A 1 146 ? 4.163 -9.272 15.661 1.00 88.69 146 GLU A O 1
ATOM 1145 N N . ASP A 1 147 ? 4.975 -7.440 14.646 1.00 91.88 147 ASP A N 1
ATOM 1146 C CA . ASP A 1 147 ? 4.816 -6.540 15.787 1.00 91.88 147 ASP A CA 1
ATOM 1147 C C . ASP A 1 147 ? 3.334 -6.192 15.979 1.00 91.88 147 ASP A C 1
ATOM 1149 O O . ASP A 1 147 ? 2.720 -5.450 15.204 1.00 91.88 147 ASP A O 1
ATOM 1153 N N . ARG A 1 148 ? 2.755 -6.756 17.040 1.00 92.75 148 ARG A N 1
ATOM 1154 C CA . ARG A 1 148 ? 1.347 -6.576 17.376 1.00 92.75 148 ARG A CA 1
ATOM 1155 C C . ARG A 1 148 ? 1.013 -5.135 17.756 1.00 92.75 148 ARG A C 1
ATOM 1157 O O . ARG A 1 148 ? -0.058 -4.661 17.383 1.00 92.75 148 ARG A O 1
ATOM 1164 N N . GLU A 1 149 ? 1.887 -4.445 18.482 1.00 92.81 149 GLU A N 1
ATOM 1165 C CA . GLU A 1 149 ? 1.634 -3.054 18.873 1.00 92.81 149 GLU A CA 1
ATOM 1166 C C . GLU A 1 149 ? 1.629 -2.157 17.639 1.00 92.81 149 GLU A C 1
ATOM 1168 O O . GLU A 1 149 ? 0.708 -1.361 17.465 1.00 92.81 149 GLU A O 1
ATOM 1173 N N . GLN A 1 150 ? 2.576 -2.384 16.724 1.00 92.25 150 GLN A N 1
ATOM 1174 C CA . GLN A 1 150 ? 2.613 -1.692 15.438 1.00 92.25 150 GLN A CA 1
ATOM 1175 C C . GLN A 1 150 ? 1.332 -1.914 14.618 1.00 92.25 150 GLN A C 1
ATOM 1177 O O . GLN A 1 150 ? 0.845 -0.978 13.987 1.00 92.25 150 GLN A O 1
ATOM 1182 N N . LEU A 1 151 ? 0.785 -3.133 14.596 1.00 94.75 151 LEU A N 1
ATOM 1183 C CA . LEU A 1 151 ? -0.470 -3.411 13.891 1.00 94.75 151 LEU A CA 1
ATOM 1184 C C . LEU A 1 151 ? -1.664 -2.692 14.520 1.00 94.75 151 LEU A C 1
ATOM 1186 O O . LEU A 1 151 ? -2.490 -2.142 13.794 1.00 94.75 151 LEU A O 1
ATOM 1190 N N . VAL A 1 152 ? -1.756 -2.682 15.851 1.00 95.75 152 VAL A N 1
ATOM 1191 C CA . VAL A 1 152 ? -2.819 -1.954 16.558 1.00 95.75 152 VAL A CA 1
ATOM 1192 C C . VAL A 1 152 ? -2.715 -0.457 16.271 1.00 95.75 152 VAL A C 1
ATOM 1194 O O . VAL A 1 152 ? -3.726 0.148 15.929 1.00 95.75 152 VAL A O 1
ATOM 1197 N N . ASP A 1 153 ? -1.514 0.125 16.334 1.00 95.31 153 ASP A N 1
ATOM 1198 C CA . ASP A 1 153 ? -1.277 1.538 15.997 1.00 95.31 153 ASP A CA 1
ATOM 1199 C C . ASP A 1 153 ? -1.683 1.852 14.555 1.00 95.31 153 ASP A C 1
ATOM 1201 O O . ASP A 1 153 ? -2.361 2.846 14.294 1.00 95.31 153 ASP A O 1
ATOM 1205 N N . PHE A 1 154 ? -1.303 0.982 13.615 1.00 95.62 154 PHE A N 1
ATOM 1206 C CA . PHE A 1 154 ? -1.652 1.124 12.206 1.00 95.62 154 PHE A CA 1
ATOM 1207 C C . PHE A 1 154 ? -3.171 1.186 12.003 1.00 95.62 154 PHE A C 1
ATOM 1209 O O . PHE A 1 154 ? -3.665 2.115 11.366 1.00 95.62 154 PHE A O 1
ATOM 1216 N N . PHE A 1 155 ? -3.921 0.223 12.544 1.00 95.94 155 PHE A N 1
ATOM 1217 C CA . PHE A 1 155 ? -5.373 0.182 12.353 1.00 95.94 155 PHE A CA 1
ATOM 1218 C C . PHE A 1 155 ? -6.107 1.257 13.147 1.00 95.94 155 PHE A C 1
ATOM 1220 O O . PHE A 1 155 ? -7.095 1.788 12.649 1.00 95.94 155 PHE A O 1
ATOM 1227 N N . LEU A 1 156 ? -5.612 1.618 14.333 1.00 95.38 156 LEU A N 1
ATOM 1228 C CA . LEU A 1 156 ? -6.148 2.728 15.114 1.00 95.38 156 LEU A CA 1
ATOM 1229 C C . LEU A 1 156 ? -6.134 4.014 14.284 1.00 95.38 156 LEU A C 1
ATOM 1231 O O . LEU A 1 156 ? -7.191 4.582 14.022 1.00 95.38 156 LEU A O 1
ATOM 1235 N N . HIS A 1 157 ? -4.961 4.408 13.784 1.00 94.69 157 HIS A N 1
ATOM 1236 C CA . HIS A 1 157 ? -4.834 5.614 12.970 1.00 94.69 157 HIS A CA 1
ATOM 1237 C C . HIS A 1 157 ? -5.621 5.523 11.666 1.00 94.69 157 HIS A C 1
ATOM 1239 O O . HIS A 1 157 ? -6.313 6.472 11.299 1.00 94.69 157 HIS A O 1
ATOM 1245 N N . LEU A 1 158 ? -5.573 4.374 10.986 1.00 94.81 158 LEU A N 1
ATOM 1246 C CA . LEU A 1 158 ? -6.327 4.181 9.753 1.00 94.81 158 LEU A CA 1
ATOM 1247 C C . LEU A 1 158 ? -7.830 4.387 9.983 1.00 94.81 158 LEU A C 1
ATOM 1249 O O . LEU A 1 158 ? -8.481 5.059 9.187 1.00 94.81 158 LEU A O 1
ATOM 1253 N N . PHE A 1 159 ? -8.395 3.837 11.057 1.00 94.38 159 PHE A N 1
ATOM 1254 C CA . PHE A 1 159 ? -9.829 3.921 11.336 1.00 94.38 159 PHE A CA 1
ATOM 1255 C C . PHE A 1 159 ? -10.277 5.265 11.887 1.00 94.38 159 PHE A C 1
ATOM 1257 O O . PHE A 1 159 ? -11.382 5.695 11.556 1.00 94.38 159 PHE A O 1
ATOM 1264 N N . GLU A 1 160 ? -9.430 5.948 12.652 1.00 92.44 160 GLU A N 1
ATOM 1265 C CA . GLU A 1 160 ? -9.674 7.332 13.066 1.00 92.44 160 GLU A CA 1
ATOM 1266 C C . GLU A 1 160 ? -9.750 8.260 11.845 1.00 92.44 160 GLU A C 1
ATOM 1268 O O . GLU A 1 160 ? -10.676 9.062 11.730 1.00 92.44 160 GLU A O 1
ATOM 1273 N N . VAL A 1 161 ? -8.823 8.113 10.892 1.00 92.62 161 VAL A N 1
ATOM 1274 C CA . VAL A 1 161 ? -8.768 8.961 9.689 1.00 92.62 161 VAL A CA 1
ATOM 1275 C C . VAL A 1 161 ? -9.881 8.620 8.695 1.00 92.62 161 VAL A C 1
ATOM 1277 O O . VAL A 1 161 ? -10.489 9.518 8.116 1.00 92.62 161 VAL A O 1
ATOM 1280 N N . THR A 1 162 ? -10.180 7.334 8.498 1.00 91.25 162 THR A N 1
ATOM 1281 C CA . THR A 1 162 ? -11.221 6.883 7.550 1.00 91.25 162 THR A CA 1
ATOM 1282 C C . THR A 1 162 ? -12.638 6.930 8.127 1.00 91.25 162 THR A C 1
ATOM 1284 O O . THR A 1 162 ? -13.608 6.798 7.380 1.00 91.25 162 THR A O 1
ATOM 1287 N N . GLY A 1 163 ? -12.789 7.120 9.443 1.00 90.12 163 GLY A N 1
ATOM 1288 C CA . GLY A 1 163 ? -14.084 7.108 10.128 1.00 90.12 163 GLY A CA 1
ATOM 1289 C C . GLY A 1 163 ? -14.700 5.711 10.277 1.00 90.12 163 GLY A C 1
ATOM 1290 O O . GLY A 1 163 ? -15.914 5.582 10.447 1.00 90.12 163 GLY A O 1
ATOM 1291 N N . ALA A 1 164 ? -13.892 4.650 10.220 1.00 91.69 164 ALA A N 1
ATOM 1292 C CA . ALA A 1 164 ? -14.365 3.265 10.246 1.00 91.69 164 ALA A CA 1
ATOM 1293 C C . ALA A 1 164 ? -14.732 2.745 11.653 1.00 91.69 164 ALA A C 1
ATOM 1295 O O . ALA A 1 164 ? -15.155 1.595 11.782 1.00 91.69 164 ALA A O 1
ATOM 1296 N N . GLU A 1 165 ? -14.629 3.561 12.711 1.00 92.12 165 GLU A N 1
ATOM 1297 C CA . GLU A 1 165 ? -14.856 3.119 14.098 1.00 92.12 165 GLU A CA 1
ATOM 1298 C C . GLU A 1 165 ? -16.209 2.431 14.313 1.00 92.12 165 GLU A C 1
ATOM 1300 O O . GLU A 1 165 ? -16.301 1.403 14.983 1.00 92.12 165 GLU A O 1
ATOM 1305 N N . ALA A 1 166 ? -17.277 2.995 13.739 1.00 90.19 166 ALA A N 1
ATOM 1306 C CA . ALA A 1 166 ? -18.620 2.439 13.865 1.00 90.19 166 ALA A CA 1
ATOM 1307 C C . ALA A 1 166 ? -18.714 1.046 13.224 1.00 90.19 166 ALA A C 1
ATOM 1309 O O . ALA A 1 166 ? -19.405 0.173 13.743 1.00 90.19 166 ALA A O 1
ATOM 1310 N N . SER A 1 167 ? -17.977 0.823 12.131 1.00 92.62 167 SER A N 1
ATOM 1311 C CA . SER A 1 167 ? -17.891 -0.482 11.477 1.00 92.62 167 SER A CA 1
ATOM 1312 C C . SER A 1 167 ? -17.145 -1.500 12.338 1.00 92.62 167 SER A C 1
ATOM 1314 O O . SER A 1 167 ? -17.568 -2.650 12.388 1.00 92.62 167 SER A O 1
ATOM 1316 N N . VAL A 1 168 ? -16.064 -1.096 13.014 1.00 93.38 168 VAL A N 1
ATOM 1317 C CA . VAL A 1 168 ? -15.310 -1.975 13.926 1.00 93.38 168 VAL A CA 1
ATOM 1318 C C . VAL A 1 168 ? -16.201 -2.422 15.086 1.00 93.38 168 VAL A C 1
ATOM 1320 O O . VAL A 1 168 ? -16.328 -3.618 15.342 1.00 93.38 168 VAL A O 1
ATOM 1323 N N . ARG A 1 169 ? -16.873 -1.466 15.746 1.00 92.06 169 ARG A N 1
ATOM 1324 C CA . ARG A 1 169 ? -17.792 -1.750 16.862 1.00 92.06 169 ARG A CA 1
ATOM 1325 C C . ARG A 1 169 ? -18.924 -2.689 16.428 1.00 92.06 169 ARG A C 1
ATOM 1327 O O . ARG A 1 169 ? -19.160 -3.696 17.082 1.00 92.06 169 ARG A O 1
ATOM 1334 N N . ALA A 1 170 ? -19.542 -2.431 15.273 1.00 91.62 170 ALA A N 1
ATOM 1335 C CA . ALA A 1 170 ? -20.615 -3.276 14.746 1.00 91.62 170 ALA A CA 1
ATOM 1336 C C . ALA A 1 170 ? -20.173 -4.725 14.458 1.00 91.62 170 ALA A C 1
ATOM 1338 O O . ALA A 1 170 ? -20.956 -5.652 14.663 1.00 91.62 170 ALA A O 1
ATOM 1339 N N . GLN A 1 171 ? -18.937 -4.940 13.992 1.00 93.62 171 GLN A N 1
ATOM 1340 C CA . GLN A 1 171 ? -18.413 -6.293 13.771 1.00 93.62 171 GLN A CA 1
ATOM 1341 C C . GLN A 1 171 ? -18.183 -7.044 15.086 1.00 93.62 171 GLN A C 1
ATOM 1343 O O . GLN A 1 171 ? -18.552 -8.213 15.187 1.00 93.62 171 GLN A O 1
ATOM 1348 N N . LEU A 1 172 ? -17.629 -6.376 16.101 1.00 92.81 172 LEU A N 1
ATOM 1349 C CA . LEU A 1 172 ? -17.447 -6.962 17.432 1.00 92.81 172 LEU A CA 1
ATOM 1350 C C . LEU A 1 172 ? -18.785 -7.312 18.091 1.00 92.81 172 LEU A C 1
ATOM 1352 O O . LEU A 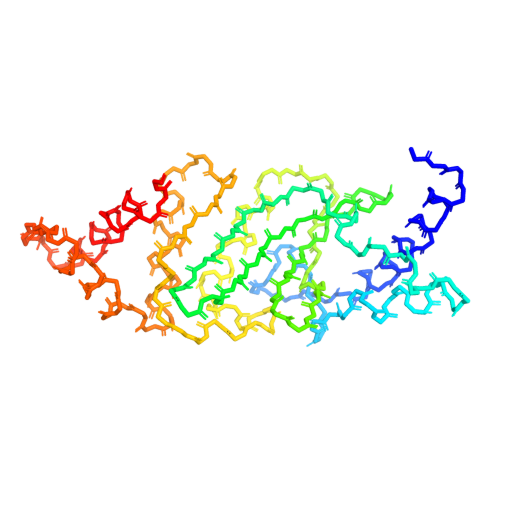1 172 ? -18.937 -8.420 18.609 1.00 92.81 172 LEU A O 1
ATOM 1356 N N . ASP A 1 173 ? -19.771 -6.418 17.989 1.00 91.50 173 ASP A N 1
ATOM 1357 C CA . ASP A 1 173 ? -21.136 -6.662 18.464 1.00 91.50 173 ASP A CA 1
ATOM 1358 C C . ASP A 1 173 ? -21.755 -7.882 17.768 1.00 91.50 173 ASP A C 1
ATOM 1360 O O . ASP A 1 173 ? -22.356 -8.740 18.417 1.00 91.50 173 ASP A O 1
ATOM 1364 N N . HIS A 1 174 ? -21.578 -8.000 16.446 1.00 90.81 174 HIS A N 1
ATOM 1365 C CA . HIS A 1 174 ? -22.069 -9.143 15.674 1.00 90.81 174 HIS A CA 1
ATOM 1366 C C . HIS A 1 174 ? -21.405 -10.463 16.089 1.00 90.81 174 HIS A C 1
ATOM 1368 O O . HIS A 1 174 ? -22.071 -11.497 16.154 1.00 90.81 174 HIS A O 1
ATOM 1374 N N . ALA A 1 175 ? -20.111 -10.425 16.410 1.00 90.25 175 ALA A N 1
ATOM 1375 C CA . ALA A 1 175 ? -19.360 -11.569 16.916 1.00 90.25 175 ALA A CA 1
ATOM 1376 C C . ALA A 1 175 ? -19.640 -11.880 18.401 1.00 90.25 175 ALA A C 1
ATOM 1378 O O . ALA A 1 175 ? -19.169 -12.896 18.912 1.00 90.25 175 ALA A O 1
ATOM 1379 N N . GLY A 1 176 ? -20.411 -11.037 19.097 1.00 89.69 176 GLY A N 1
ATOM 1380 C CA . GLY A 1 176 ? -20.716 -11.194 20.519 1.00 89.69 176 GLY A CA 1
ATOM 1381 C C . GLY A 1 176 ? -19.516 -10.942 21.436 1.00 89.69 176 GLY A C 1
ATOM 1382 O O . GLY A 1 176 ? -19.468 -11.487 22.540 1.00 89.69 176 GLY A O 1
ATOM 1383 N N . VAL A 1 177 ? -18.538 -10.149 20.989 1.00 87.12 177 VAL A N 1
ATOM 1384 C CA . VAL A 1 177 ? -17.359 -9.784 21.784 1.00 87.12 177 VAL A CA 1
ATOM 1385 C C . VAL A 1 177 ? -17.733 -8.644 22.729 1.00 87.12 177 VAL A C 1
ATOM 1387 O O . VAL A 1 177 ? -17.995 -7.527 22.296 1.00 87.12 177 VAL A O 1
ATOM 1390 N N . ALA A 1 178 ? -17.759 -8.924 24.033 1.00 79.81 178 ALA A N 1
ATOM 1391 C CA . ALA A 1 178 ? -17.995 -7.904 25.049 1.00 79.81 178 ALA A CA 1
ATOM 1392 C C . ALA A 1 178 ? -16.710 -7.103 25.310 1.00 79.81 178 ALA A C 1
ATOM 1394 O O . ALA A 1 178 ? -15.688 -7.679 25.682 1.00 79.81 178 ALA A O 1
ATOM 1395 N N . LEU A 1 179 ? -16.778 -5.782 25.139 1.00 77.94 179 LEU A N 1
ATOM 1396 C CA . LEU A 1 179 ? -15.716 -4.859 25.533 1.00 77.94 179 LEU A CA 1
ATOM 1397 C C . LEU A 1 179 ? -16.033 -4.280 26.913 1.00 77.94 179 LEU A C 1
ATOM 1399 O O . LEU A 1 179 ? -17.136 -3.784 27.150 1.00 77.94 179 LEU A O 1
ATOM 1403 N N . GLU A 1 180 ? -15.069 -4.348 27.827 1.00 69.38 180 GLU A N 1
ATOM 14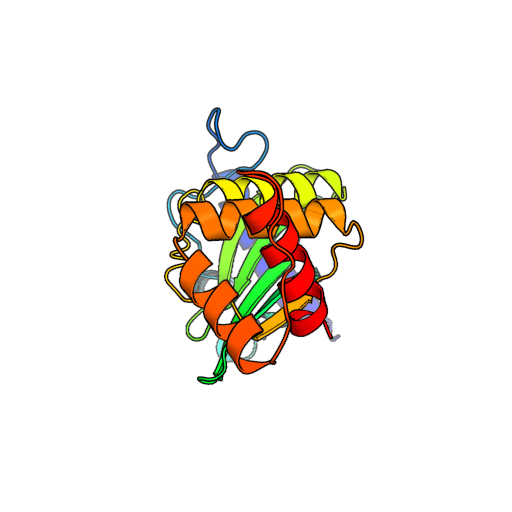04 C CA . GLU A 1 180 ? -15.169 -3.664 29.115 1.00 69.38 180 GLU A CA 1
ATOM 1405 C C . GLU A 1 180 ? -14.925 -2.159 28.911 1.00 69.38 180 GLU A C 1
ATOM 1407 O O . GLU A 1 180 ? -14.010 -1.789 28.177 1.00 69.38 180 GLU A O 1
ATOM 1412 N N . PRO A 1 181 ? -15.703 -1.266 29.546 1.00 60.22 181 PRO A N 1
ATOM 1413 C CA . PRO A 1 181 ? -15.497 0.169 29.399 1.00 60.22 181 PRO A CA 1
ATOM 1414 C C . PRO A 1 181 ? -14.161 0.605 30.025 1.00 60.22 181 PRO A C 1
ATOM 1416 O O . PRO A 1 181 ? -13.994 0.590 31.248 1.00 60.22 181 PRO A O 1
ATOM 1419 N N . GLY A 1 182 ? -13.220 1.026 29.177 1.00 58.50 182 GLY A N 1
ATOM 1420 C CA . GLY A 1 182 ? -11.926 1.589 29.568 1.00 58.50 182 GLY A CA 1
ATOM 1421 C C . GLY A 1 182 ? -11.957 3.106 29.848 1.00 58.50 182 GLY A C 1
ATOM 1422 O O . GLY A 1 182 ? -12.980 3.774 29.664 1.00 58.50 182 GLY A O 1
ATOM 1423 N N . PRO A 1 183 ? -10.838 3.705 30.304 1.00 54.22 183 PRO A N 1
ATOM 1424 C CA . PRO A 1 183 ? -10.718 5.156 30.437 1.00 54.22 183 PRO A CA 1
ATOM 1425 C C . PRO A 1 183 ? -10.837 5.859 29.071 1.00 54.22 183 PRO A C 1
ATOM 1427 O O . PRO A 1 183 ? -10.415 5.329 28.044 1.00 54.22 183 PRO A O 1
ATOM 1430 N N . ALA A 1 184 ? -11.387 7.080 29.059 1.00 50.62 184 ALA A N 1
ATOM 1431 C CA . ALA A 1 184 ? -11.628 7.850 27.835 1.00 50.62 184 ALA A CA 1
ATOM 1432 C C . ALA A 1 184 ? -10.342 7.995 26.989 1.00 50.62 184 ALA A C 1
ATOM 1434 O O . ALA A 1 184 ? -9.368 8.596 27.439 1.00 50.62 184 ALA A O 1
ATOM 1435 N N . GLY A 1 185 ? -10.346 7.418 25.781 1.00 52.69 185 GLY A N 1
ATOM 1436 C CA . GLY A 1 185 ? -9.209 7.366 24.849 1.00 52.69 185 GLY A CA 1
ATOM 1437 C C . GLY A 1 185 ? -8.496 6.005 24.763 1.00 52.69 185 GLY A C 1
ATOM 1438 O O . GLY A 1 185 ? -8.016 5.652 23.692 1.00 52.69 185 GLY A O 1
ATOM 1439 N N . ALA A 1 186 ? -8.483 5.201 25.833 1.00 59.16 186 ALA A N 1
ATOM 1440 C CA . ALA A 1 186 ? -8.005 3.809 25.776 1.00 59.16 186 ALA A CA 1
ATOM 1441 C C . ALA A 1 186 ? -9.026 2.875 25.103 1.00 59.16 186 ALA A C 1
ATOM 1443 O O . ALA A 1 186 ? -8.653 1.891 24.467 1.00 59.16 186 ALA A O 1
ATOM 1444 N N . ASP A 1 187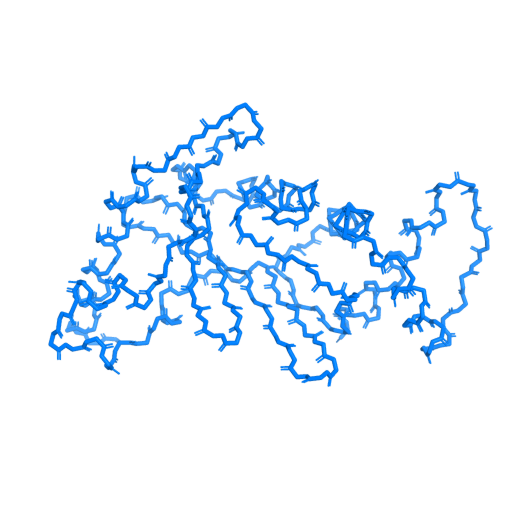 ? -10.303 3.252 25.186 1.00 79.56 187 ASP A N 1
ATOM 1445 C CA . ASP A 1 187 ? -11.455 2.477 24.724 1.00 79.56 187 ASP A CA 1
ATOM 1446 C C . ASP A 1 187 ? -11.342 2.040 23.249 1.00 79.56 187 ASP A C 1
ATOM 1448 O O . ASP A 1 187 ? -11.475 0.859 22.920 1.00 79.56 187 ASP A O 1
ATOM 1452 N N . PHE A 1 188 ? -10.992 2.955 22.332 1.00 89.94 188 PHE A N 1
ATOM 1453 C CA . PHE A 1 188 ? -10.935 2.585 20.914 1.00 89.94 188 PHE A CA 1
ATOM 1454 C C . PHE A 1 188 ? -9.681 1.782 20.540 1.00 89.94 188 PHE A C 1
ATOM 1456 O O . PHE A 1 188 ? -9.749 0.891 19.696 1.00 89.94 188 PHE A O 1
ATOM 1463 N N . ARG A 1 189 ? -8.549 1.996 21.218 1.00 93.00 189 ARG A N 1
ATOM 1464 C CA . ARG A 1 189 ? -7.358 1.153 21.028 1.00 93.00 189 ARG A CA 1
ATOM 1465 C C . ARG A 1 189 ? -7.633 -0.299 21.428 1.00 93.00 189 ARG A C 1
ATOM 1467 O O . ARG A 1 189 ? -7.260 -1.216 20.698 1.00 93.00 189 ARG A O 1
ATOM 1474 N N . GLU A 1 190 ? -8.289 -0.507 22.566 1.00 91.81 190 GLU A N 1
ATOM 1475 C CA . GLU A 1 190 ? -8.699 -1.836 23.046 1.00 91.81 190 GLU A CA 1
ATOM 1476 C C . GLU A 1 190 ? -9.744 -2.475 22.119 1.00 91.81 190 GLU A C 1
ATOM 1478 O O . GLU A 1 190 ? -9.662 -3.671 21.818 1.00 91.81 190 GLU A O 1
ATOM 1483 N N . THR A 1 191 ? -10.660 -1.662 21.581 1.00 93.19 191 THR A N 1
ATOM 1484 C CA . THR A 1 191 ? -11.606 -2.063 20.528 1.00 93.19 191 THR A CA 1
ATOM 1485 C C . THR A 1 191 ? -10.862 -2.594 19.297 1.00 93.19 191 THR A C 1
ATOM 1487 O O . THR A 1 191 ? -11.144 -3.698 18.832 1.00 93.19 191 THR A O 1
ATOM 1490 N N . VAL A 1 192 ? -9.873 -1.854 18.782 1.00 95.12 192 VAL A N 1
ATOM 1491 C CA . VAL A 1 192 ? -9.076 -2.261 17.609 1.00 95.12 192 VAL A CA 1
ATOM 1492 C C . VAL A 1 192 ? -8.270 -3.525 17.888 1.00 95.12 192 VAL A C 1
ATOM 1494 O O . VAL A 1 192 ? -8.216 -4.407 17.035 1.00 95.12 192 VAL A O 1
ATOM 1497 N N . ALA A 1 193 ? -7.673 -3.657 19.074 1.00 95.12 193 ALA A N 1
ATOM 1498 C CA . ALA A 1 193 ? -6.968 -4.878 19.451 1.00 95.12 193 ALA A CA 1
ATOM 1499 C C . ALA A 1 193 ? -7.911 -6.096 19.450 1.00 95.12 193 ALA A C 1
ATOM 1501 O O . ALA A 1 193 ? -7.618 -7.109 18.818 1.00 95.12 193 ALA A O 1
ATOM 1502 N N . SER A 1 194 ? -9.078 -5.978 20.078 1.00 94.44 194 SER A N 1
ATOM 1503 C CA . SER A 1 194 ? -10.062 -7.067 20.117 1.00 94.44 194 SER A CA 1
ATOM 1504 C C . SER A 1 194 ? -10.558 -7.437 18.718 1.00 94.44 194 SER A C 1
ATOM 1506 O O . SER A 1 194 ? -10.672 -8.613 18.375 1.00 94.44 194 SER A O 1
ATOM 1508 N N . TRP A 1 195 ? -10.797 -6.432 17.872 1.00 95.62 195 TRP A N 1
ATOM 1509 C CA . TRP A 1 195 ? -11.179 -6.647 16.479 1.00 95.62 195 TRP A CA 1
ATOM 1510 C C . TRP A 1 195 ? -10.080 -7.346 15.680 1.00 95.62 195 TRP A C 1
ATOM 1512 O O . TRP A 1 195 ? -10.376 -8.255 14.909 1.00 95.62 195 TRP A O 1
ATOM 1522 N N . LEU A 1 196 ? -8.816 -6.983 15.890 1.00 95.50 196 LEU A N 1
ATOM 1523 C CA . LEU A 1 196 ? -7.703 -7.591 15.170 1.00 95.50 196 LEU A CA 1
ATOM 1524 C C . LEU A 1 196 ? -7.525 -9.072 15.536 1.00 95.50 196 LEU A C 1
ATOM 1526 O O . LEU A 1 196 ? -7.152 -9.858 14.672 1.00 95.50 196 LEU A O 1
ATOM 1530 N N . ASP A 1 197 ? -7.829 -9.476 16.773 1.00 94.31 197 ASP A N 1
ATOM 1531 C CA . ASP A 1 197 ? -7.795 -10.893 17.174 1.00 94.31 197 ASP A CA 1
ATOM 1532 C C . ASP A 1 197 ? -8.846 -11.723 16.433 1.00 94.31 197 ASP A C 1
ATOM 1534 O O . ASP A 1 197 ? -8.578 -12.850 16.021 1.00 94.31 197 ASP A O 1
ATOM 1538 N N . MET A 1 198 ? -10.022 -11.143 16.199 1.00 94.50 198 MET A N 1
ATOM 1539 C CA . MET A 1 198 ? -11.075 -11.762 15.399 1.00 94.50 198 MET A CA 1
ATOM 1540 C C . MET A 1 198 ? -10.729 -11.765 13.902 1.00 94.50 198 MET A C 1
ATOM 1542 O O . MET A 1 198 ? -10.862 -12.795 13.250 1.00 94.50 198 MET A O 1
ATOM 1546 N N . ALA A 1 199 ? -10.284 -10.631 13.356 1.00 92.19 199 ALA A N 1
ATOM 1547 C CA . ALA A 1 199 ? -10.079 -10.448 11.919 1.00 92.19 199 ALA A CA 1
ATOM 1548 C C . ALA A 1 199 ? -8.798 -11.115 11.385 1.00 92.19 199 ALA A C 1
ATOM 1550 O O . ALA A 1 199 ? -8.719 -11.409 10.193 1.00 92.19 199 ALA A O 1
ATOM 1551 N N . ALA A 1 200 ? -7.782 -11.332 12.227 1.00 86.12 200 ALA A N 1
ATOM 1552 C CA . ALA A 1 200 ? -6.523 -11.978 11.838 1.00 86.12 200 ALA A CA 1
ATOM 1553 C C . ALA A 1 200 ? -6.493 -13.503 12.082 1.00 86.12 200 ALA A C 1
ATOM 1555 O O . ALA A 1 200 ? -5.454 -14.126 11.843 1.00 86.12 200 ALA A O 1
ATOM 1556 N N . SER A 1 201 ? -7.598 -14.083 12.571 1.00 61.72 201 SER A N 1
ATOM 1557 C CA . SER A 1 201 ? -7.783 -15.529 12.787 1.00 61.72 201 SER A CA 1
ATOM 1558 C C . SER A 1 201 ? -8.055 -16.286 11.484 1.00 61.72 201 SER A C 1
ATOM 1560 O O . SER A 1 201 ? -7.524 -17.412 11.340 1.00 61.72 201 SER A O 1
#

Foldseek 3Di:
DDPVLVVLLLLLLVLVVVVQVPFDDDPLQPPKGFHPAWAFSLVSSCVSPVPCSVVHDSCVQFDAWAKWFAAPVGWIKTWTWGAGPQQKIWIWMDTDPTITTQIIDDRDDDVVRVLSVLLSCLQQLNVSRNDPVADAGGQAMDGPDPDLVSVLNSVLSNCVNNVNQVSLVVSCVVVVNDDDDDPPPVRSSVSSSVSCVRRHD

Sequence (201 aa):
MSFAARQARLRVMTLAESYARRFGSDENTWPIRVPREPLSLEHLVREALPEDHSRFDVRSLRGRTLLNFAWDAGGEWELWTMTLPSGLKLFCDAGADETRILASGGRHASDDTDRLFLTLLAESGGERFGIEMSGGAPTAIRTAVEDREQLVDFFLHLFEVTGAEASVRAQLDHAGVALEPGPAGADFRETVASWLDMAAS

Radius of gyration: 18.38 Å; chains: 1; bounding box: 41×37×59 Å